Protein AF-0000000070381334 (afdb_homodimer)

Structure (mmCIF, N/CA/C/O backbone):
data_AF-0000000070381334-model_v1
#
loop_
_entity.id
_entity.type
_entity.pdbx_description
1 polymer 'Uncharacterized protein'
#
loop_
_atom_site.group_PDB
_atom_site.id
_atom_site.type_symbol
_atom_site.label_atom_id
_atom_site.label_alt_id
_atom_site.label_comp_id
_atom_site.label_asym_id
_atom_site.label_entity_id
_atom_site.label_seq_id
_atom_site.pdbx_PDB_ins_code
_atom_site.Cartn_x
_atom_site.Cartn_y
_atom_site.Cartn_z
_atom_site.occupancy
_atom_site.B_iso_or_equiv
_atom_site.auth_seq_id
_atom_site.auth_comp_id
_atom_site.auth_asym_id
_atom_site.auth_atom_id
_atom_site.pdbx_PDB_model_num
ATOM 1 N N . MET A 1 1 ? 72.125 -52.719 34.312 1 28.42 1 MET A N 1
ATOM 2 C CA . MET A 1 1 ? 71.938 -51.625 33.375 1 28.42 1 MET A CA 1
ATOM 3 C C . MET A 1 1 ? 70.562 -50.969 33.562 1 28.42 1 MET A C 1
ATOM 5 O O . MET A 1 1 ? 69.562 -51.656 33.594 1 28.42 1 MET A O 1
ATOM 9 N N . ARG A 1 2 ? 70.562 -49.812 34.375 1 35.47 2 ARG A N 1
ATOM 10 C CA . ARG A 1 2 ? 69.5 -48.938 34.906 1 35.47 2 ARG A CA 1
ATOM 11 C C . ARG A 1 2 ? 68.688 -48.312 33.75 1 35.47 2 ARG A C 1
ATOM 13 O O . ARG A 1 2 ? 69.25 -47.562 32.938 1 35.47 2 ARG A O 1
ATOM 20 N N . LYS A 1 3 ? 67.75 -49.094 33.188 1 34.09 3 LYS A N 1
ATOM 21 C CA . LYS A 1 3 ? 66.875 -48.688 32.094 1 34.09 3 LYS A CA 1
ATOM 22 C C . LYS A 1 3 ? 66.125 -47.406 32.406 1 34.09 3 LYS A C 1
ATOM 24 O O . LYS A 1 3 ? 65.375 -47.344 33.406 1 34.09 3 LYS A O 1
ATOM 29 N N . ILE A 1 4 ? 66.688 -46.219 32.188 1 34.41 4 ILE A N 1
ATOM 30 C CA . ILE A 1 4 ? 66.125 -44.875 32.406 1 34.41 4 ILE A CA 1
ATOM 31 C C . ILE A 1 4 ? 64.875 -44.688 31.531 1 34.41 4 ILE A C 1
ATOM 33 O O . ILE A 1 4 ? 64.938 -44.844 30.312 1 34.41 4 ILE A O 1
ATOM 37 N N . ALA A 1 5 ? 63.656 -44.875 32.031 1 39.91 5 ALA A N 1
ATOM 38 C CA . ALA A 1 5 ? 62.344 -44.75 31.453 1 39.91 5 ALA A CA 1
ATOM 39 C C . ALA A 1 5 ? 62.062 -43.312 31.031 1 39.91 5 ALA A C 1
ATOM 41 O O . ALA A 1 5 ? 62.188 -42.375 31.828 1 39.91 5 ALA A O 1
ATOM 42 N N . ILE A 1 6 ? 62.406 -42.938 29.797 1 32.69 6 ILE A N 1
ATOM 43 C CA . ILE A 1 6 ? 62.219 -41.625 29.25 1 32.69 6 ILE A CA 1
ATOM 44 C C . ILE A 1 6 ? 60.75 -41.25 29.234 1 32.69 6 ILE A C 1
ATOM 46 O O . ILE A 1 6 ? 59.938 -42 28.641 1 32.69 6 ILE A O 1
ATOM 50 N N . ILE A 1 7 ? 60.156 -40.625 30.234 1 35.5 7 ILE A N 1
ATOM 51 C CA . ILE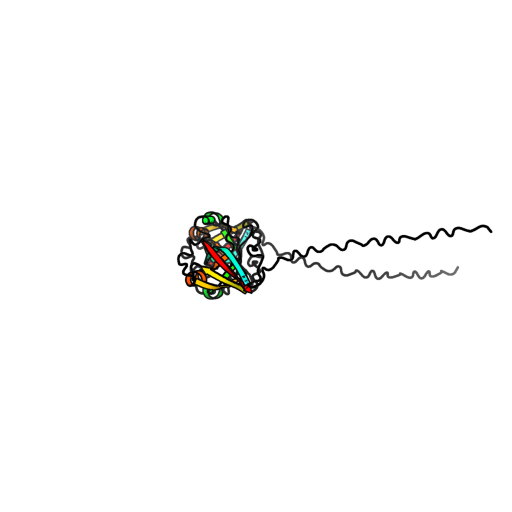 A 1 7 ? 58.812 -40.094 30.391 1 35.5 7 ILE A CA 1
ATOM 52 C C . ILE A 1 7 ? 58.531 -39 29.359 1 35.5 7 ILE A C 1
ATOM 54 O O . ILE A 1 7 ? 59.219 -38 29.344 1 35.5 7 ILE A O 1
ATOM 58 N N . LEU A 1 8 ? 58.25 -39.375 28.094 1 32.19 8 LEU A N 1
ATOM 59 C CA . LEU A 1 8 ? 57.906 -38.406 27.047 1 32.19 8 LEU A CA 1
ATOM 60 C C . LEU A 1 8 ? 56.688 -37.594 27.438 1 32.19 8 LEU A C 1
ATOM 62 O O . LEU A 1 8 ? 55.625 -38.156 27.719 1 32.19 8 LEU A O 1
ATOM 66 N N . ILE A 1 9 ? 56.781 -36.438 28.109 1 31.77 9 ILE A N 1
ATOM 67 C CA . ILE A 1 9 ? 55.75 -35.5 28.5 1 31.77 9 ILE A CA 1
ATOM 68 C C . ILE A 1 9 ? 55.094 -34.906 27.25 1 31.77 9 ILE A C 1
ATOM 70 O O . ILE A 1 9 ? 55.75 -34.25 26.453 1 31.77 9 ILE A O 1
ATOM 74 N N . ALA A 1 10 ? 54.156 -35.594 26.625 1 30.95 10 ALA A N 1
ATOM 75 C CA . ALA A 1 10 ? 53.406 -35.031 25.5 1 30.95 10 ALA A CA 1
ATOM 76 C C . ALA A 1 10 ? 52.719 -33.719 25.891 1 30.95 10 ALA A C 1
ATOM 78 O O . ALA A 1 10 ? 51.969 -33.688 26.859 1 30.95 10 ALA A O 1
ATOM 79 N N . CYS A 1 11 ? 53.312 -32.531 25.672 1 29.22 11 CYS A N 1
ATOM 80 C CA . CYS A 1 11 ? 52.75 -31.203 25.859 1 29.22 11 CYS A CA 1
ATOM 81 C C . CYS A 1 11 ? 51.531 -31 25 1 29.22 11 CYS A C 1
ATOM 83 O O . CYS A 1 11 ? 51.594 -31.078 23.766 1 29.22 11 CYS A O 1
ATOM 85 N N . ILE A 1 12 ? 50.375 -31.391 25.516 1 30.92 12 ILE A N 1
ATOM 86 C CA . ILE A 1 12 ? 49.094 -31.188 24.844 1 30.92 12 ILE A CA 1
ATOM 87 C C . ILE A 1 12 ? 48.844 -29.703 24.641 1 30.92 12 ILE A C 1
ATOM 89 O O . ILE A 1 12 ? 48.812 -28.922 25.594 1 30.92 12 ILE A O 1
ATOM 93 N N . VAL A 1 13 ? 49.438 -29.078 23.578 1 30.5 13 VAL A N 1
ATOM 94 C CA . VAL A 1 13 ? 49.094 -27.703 23.234 1 30.5 13 VAL A CA 1
ATOM 95 C C . VAL A 1 13 ? 47.594 -27.547 23.047 1 30.5 13 VAL A C 1
ATOM 97 O O . VAL A 1 13 ? 47 -28.266 22.234 1 30.5 13 VAL A O 1
ATOM 100 N N . ILE A 1 14 ? 46.812 -27.172 24.078 1 30.11 14 ILE A N 1
ATOM 101 C CA . ILE A 1 14 ? 45.406 -26.844 24 1 30.11 14 ILE A CA 1
ATOM 102 C C . ILE A 1 14 ? 45.188 -25.641 23.078 1 30.11 14 ILE A C 1
ATOM 104 O O . ILE A 1 14 ? 45.688 -24.547 23.344 1 30.11 14 ILE A O 1
ATOM 108 N N . CYS A 1 15 ? 45.344 -25.766 21.766 1 27.66 15 CYS A N 1
ATOM 109 C CA . CYS A 1 15 ? 44.938 -24.656 20.906 1 27.66 15 CYS A CA 1
ATOM 110 C C . CYS A 1 15 ? 43.5 -24.234 21.203 1 27.66 15 CYS A C 1
ATOM 112 O O . CYS A 1 15 ? 42.562 -25.031 21.109 1 27.66 15 CYS A O 1
ATOM 114 N N . ALA A 1 16 ? 43.281 -23.312 22.188 1 29.08 16 ALA A N 1
ATOM 115 C CA . ALA A 1 16 ? 42 -22.641 22.359 1 29.08 16 ALA A CA 1
ATOM 116 C C . ALA A 1 16 ? 41.469 -22.125 21.031 1 29.08 16 ALA A C 1
ATOM 118 O O . ALA A 1 16 ? 42.094 -21.266 20.391 1 29.08 16 ALA A O 1
ATOM 119 N N . ALA A 1 17 ? 40.875 -23.016 20.156 1 32.16 17 ALA A N 1
ATOM 120 C CA . ALA A 1 17 ? 40.156 -22.484 19 1 32.16 17 ALA A CA 1
ATOM 121 C C . ALA A 1 17 ? 39.156 -21.406 19.438 1 32.16 17 ALA A C 1
ATOM 123 O O . ALA A 1 17 ? 38.406 -21.594 20.375 1 32.16 17 ALA A O 1
ATOM 124 N N . ASN A 1 18 ? 39.625 -20.156 19.391 1 30.14 18 ASN A N 1
ATOM 125 C CA . ASN A 1 18 ? 38.656 -19.062 19.547 1 30.14 18 ASN A CA 1
ATOM 126 C C . ASN A 1 18 ? 37.375 -19.297 18.734 1 30.14 18 ASN A C 1
ATOM 128 O O . ASN A 1 18 ? 37.469 -19.578 17.531 1 30.14 18 ASN A O 1
ATOM 132 N N . PRO A 1 19 ? 36.25 -19.719 19.406 1 28.97 19 PRO A N 1
ATOM 133 C CA . PRO A 1 19 ? 35.031 -19.859 18.609 1 28.97 19 PRO A CA 1
ATOM 134 C C . PRO A 1 19 ? 34.75 -18.625 17.734 1 28.97 19 PRO A C 1
ATOM 136 O O . PRO A 1 19 ? 34.812 -17.5 18.234 1 28.97 19 PRO A O 1
ATOM 139 N N . GLN A 1 20 ? 35.25 -18.656 16.5 1 29.42 20 GLN A N 1
ATOM 140 C CA . GLN A 1 20 ? 34.781 -17.578 15.633 1 29.42 20 GLN A CA 1
ATOM 141 C C . GLN A 1 20 ? 33.281 -17.422 15.734 1 29.42 20 GLN A C 1
ATOM 143 O O . GLN A 1 20 ? 32.531 -18.406 15.82 1 29.42 20 GLN A O 1
ATOM 148 N N . PRO A 1 21 ? 32.75 -16.266 16.109 1 29.56 21 PRO A N 1
ATOM 149 C CA . PRO A 1 21 ? 31.297 -16.094 16.125 1 29.56 21 PRO A CA 1
ATOM 150 C C . PRO A 1 21 ? 30.625 -16.562 14.844 1 29.56 21 PRO A C 1
ATOM 152 O O . PRO A 1 21 ? 31.125 -16.328 13.75 1 29.56 21 PRO A O 1
ATOM 155 N N . GLU A 1 22 ? 29.938 -17.672 14.852 1 29.22 22 GLU A N 1
ATOM 156 C CA . GLU A 1 22 ? 29.047 -18.109 13.781 1 29.22 22 GLU A CA 1
ATOM 157 C C . GLU A 1 22 ? 28.172 -16.953 13.297 1 29.22 22 GLU A C 1
ATOM 159 O O . GLU A 1 22 ? 27.359 -16.422 14.062 1 29.22 22 GLU A O 1
ATOM 164 N N . SER A 1 23 ? 28.656 -16.078 12.484 1 31.05 23 SER A N 1
ATOM 165 C CA . SER A 1 23 ? 27.703 -15.203 11.781 1 31.05 23 SER A CA 1
ATOM 166 C C . SER A 1 23 ? 26.547 -16 11.188 1 31.05 23 SER A C 1
ATOM 168 O O . SER A 1 23 ? 26.766 -16.891 10.359 1 31.05 23 SER A O 1
ATOM 170 N N . THR A 1 24 ? 25.609 -16.391 11.992 1 30.09 24 THR A N 1
ATOM 171 C CA . THR A 1 24 ? 24.359 -16.891 11.461 1 30.09 24 THR A CA 1
ATOM 172 C C . THR A 1 24 ? 23.875 -16.031 10.297 1 30.09 24 THR A C 1
ATOM 174 O O . THR A 1 24 ? 23.422 -14.906 10.5 1 30.09 24 THR A O 1
ATOM 177 N N . GLU A 1 25 ? 24.562 -15.992 9.219 1 30.89 25 GLU A N 1
ATOM 178 C CA . GLU A 1 25 ? 23.906 -15.484 8.016 1 30.89 25 GLU A CA 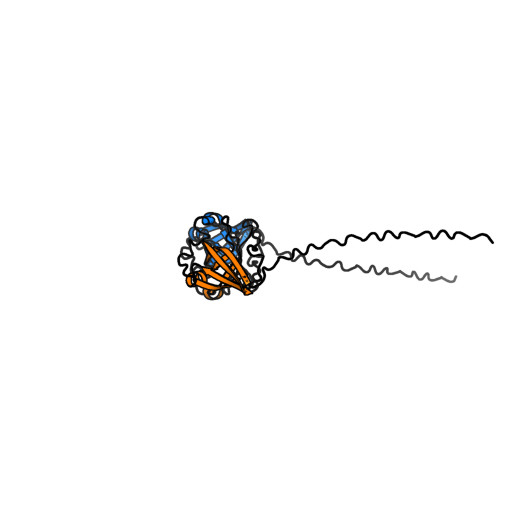1
ATOM 179 C C . GLU A 1 25 ? 22.516 -16.078 7.855 1 30.89 25 GLU A C 1
ATOM 181 O O . GLU A 1 25 ? 22.359 -17.297 7.781 1 30.89 25 GLU A O 1
ATOM 186 N N . ASN A 1 26 ? 21.578 -15.648 8.594 1 31.55 26 ASN A N 1
ATOM 187 C CA . ASN A 1 26 ? 20.188 -15.969 8.258 1 31.55 26 ASN A CA 1
ATOM 188 C C . ASN A 1 26 ? 20 -16.047 6.746 1 31.55 26 ASN A C 1
ATOM 190 O O . ASN A 1 26 ? 19.953 -15.023 6.062 1 31.55 26 ASN A O 1
ATOM 194 N N . HIS A 1 27 ? 20.547 -17.016 6.012 1 31.36 27 HIS A N 1
ATOM 195 C CA . HIS A 1 27 ? 20.234 -17.344 4.629 1 31.36 27 HIS A CA 1
ATOM 196 C C . HIS A 1 27 ? 18.719 -17.328 4.398 1 31.36 27 HIS A C 1
ATOM 198 O O . HIS A 1 27 ? 18 -18.188 4.902 1 31.36 27 HIS A O 1
ATOM 204 N N . GLN A 1 28 ? 18.094 -16.234 4.453 1 37.56 28 GLN A N 1
ATOM 205 C CA . GLN A 1 28 ? 16.75 -16.203 3.881 1 37.56 28 GLN A CA 1
ATOM 206 C C . GLN A 1 28 ? 16.688 -17 2.582 1 37.56 28 GLN A C 1
ATOM 208 O O . GLN A 1 28 ? 17.391 -16.688 1.619 1 37.56 28 GLN A O 1
ATOM 213 N N . GLN A 1 29 ? 16.422 -18.25 2.592 1 40.94 29 GLN A N 1
ATOM 214 C CA . GLN A 1 29 ? 16.219 -19.125 1.446 1 40.94 29 GLN A CA 1
ATOM 215 C C . GLN A 1 29 ? 15.406 -18.438 0.357 1 40.94 29 GLN A C 1
ATOM 217 O O . GLN A 1 29 ? 14.219 -18.156 0.541 1 40.94 29 GLN A O 1
ATOM 222 N N . VAL A 1 30 ? 15.938 -17.469 -0.33 1 47.22 30 VAL A N 1
ATOM 223 C CA . VAL A 1 30 ? 15.273 -17.078 -1.569 1 47.22 30 VAL A CA 1
ATOM 224 C C . VAL A 1 30 ? 14.711 -18.312 -2.271 1 47.22 30 VAL A C 1
ATOM 226 O O . VAL A 1 30 ? 15.445 -19.25 -2.576 1 47.22 30 VAL A O 1
ATOM 229 N N . LEU A 1 31 ? 13.406 -18.609 -2.104 1 54.81 31 LEU A N 1
ATOM 230 C CA . LEU A 1 31 ? 12.773 -19.719 -2.816 1 54.81 31 LEU A CA 1
ATOM 231 C C . LEU A 1 31 ? 13.234 -19.766 -4.27 1 54.81 31 LEU A C 1
ATOM 233 O O . LEU A 1 31 ? 13.477 -18.719 -4.879 1 54.81 31 LEU A O 1
ATOM 237 N N . ALA A 1 32 ? 13.719 -20.797 -4.66 1 59.88 32 ALA A N 1
ATOM 238 C CA . ALA A 1 32 ? 14.359 -21.109 -5.934 1 59.88 32 ALA A CA 1
ATOM 239 C C . ALA A 1 32 ? 13.414 -20.844 -7.105 1 59.88 32 ALA A C 1
ATOM 241 O O . ALA A 1 32 ? 12.211 -21.078 -7.008 1 59.88 32 ALA A O 1
ATOM 242 N N . ALA A 1 33 ? 13.82 -20.172 -8.148 1 72 33 ALA A N 1
ATOM 243 C CA . ALA A 1 33 ? 13.133 -20.062 -9.438 1 72 33 ALA A CA 1
ATOM 244 C C . ALA A 1 33 ? 12.492 -21.391 -9.836 1 72 33 ALA A C 1
ATOM 246 O O . ALA A 1 33 ? 13.094 -22.453 -9.656 1 72 33 ALA A O 1
ATOM 247 N N . GLY A 1 34 ? 11.148 -21.375 -10.117 1 80.56 34 GLY A N 1
ATOM 248 C CA . GLY A 1 34 ? 10.422 -22.547 -10.594 1 80.56 34 GLY A CA 1
ATOM 249 C C . GLY A 1 34 ? 9.461 -23.109 -9.57 1 80.56 34 GLY A C 1
ATOM 250 O O . GLY A 1 34 ? 8.492 -23.781 -9.922 1 80.56 34 GLY A O 1
ATOM 251 N N . ASN A 1 35 ? 9.633 -22.844 -8.336 1 89.25 35 ASN A N 1
ATOM 252 C CA . ASN A 1 35 ? 8.727 -23.328 -7.305 1 89.25 35 ASN A CA 1
ATOM 253 C C . ASN A 1 35 ? 7.359 -22.656 -7.406 1 89.25 35 ASN A C 1
ATOM 255 O O . ASN A 1 35 ? 7.27 -21.469 -7.719 1 89.25 35 ASN A O 1
ATOM 259 N N . THR A 1 36 ? 6.301 -23.5 -7.32 1 93.81 36 THR A N 1
ATOM 260 C CA . THR A 1 36 ? 4.93 -23.016 -7.348 1 93.81 36 THR A CA 1
ATOM 261 C C . THR A 1 36 ? 4.273 -23.156 -5.977 1 93.81 36 THR A C 1
ATOM 263 O O . THR A 1 36 ? 4.488 -24.156 -5.289 1 93.81 36 THR A O 1
ATOM 266 N N . GLN A 1 37 ? 3.568 -22.188 -5.551 1 96.56 37 GLN A N 1
ATOM 267 C CA . GLN A 1 37 ? 2.793 -22.234 -4.312 1 96.56 37 GLN A CA 1
ATOM 268 C C . GLN A 1 37 ? 1.434 -21.562 -4.496 1 96.56 37 GLN A C 1
ATOM 270 O O . GLN A 1 37 ? 1.265 -20.719 -5.379 1 96.56 37 GLN A O 1
ATOM 275 N N . THR A 1 38 ? 0.42 -22.078 -3.699 1 97.88 38 THR A N 1
ATOM 276 C CA . THR A 1 38 ? -0.853 -21.375 -3.572 1 97.88 38 THR A CA 1
ATOM 277 C C . THR A 1 38 ? -0.851 -20.469 -2.346 1 97.88 38 THR A C 1
ATOM 279 O O . THR A 1 38 ? -0.498 -20.906 -1.247 1 97.88 38 THR A O 1
ATOM 282 N N . VAL A 1 39 ? -1.176 -19.203 -2.551 1 97.38 39 VAL A N 1
ATOM 283 C CA . VAL A 1 39 ? -1.18 -18.234 -1.453 1 97.38 39 VAL A CA 1
ATOM 284 C C . VAL A 1 39 ? -2.455 -17.406 -1.504 1 97.38 39 VAL A C 1
ATOM 286 O O . VAL A 1 39 ? -3.117 -17.328 -2.541 1 97.38 39 VAL A O 1
ATOM 289 N N . LEU A 1 40 ? -2.812 -16.766 -0.334 1 95.38 40 LEU A N 1
ATOM 290 C CA . LEU A 1 40 ? -3.873 -15.758 -0.301 1 95.38 40 LEU A CA 1
ATOM 291 C C . LEU A 1 40 ? -3.373 -14.422 -0.841 1 95.38 40 LEU A C 1
ATOM 293 O O . LEU A 1 40 ? -2.266 -13.992 -0.513 1 95.38 40 LEU A O 1
ATOM 297 N N . ALA A 1 41 ? -4.172 -13.844 -1.735 1 94.38 41 ALA A N 1
ATOM 298 C CA . ALA A 1 41 ? -3.842 -12.547 -2.311 1 94.38 41 ALA A CA 1
ATOM 299 C C . ALA A 1 41 ? -5 -11.562 -2.145 1 94.38 41 ALA A C 1
ATOM 301 O O . ALA A 1 41 ? -6.164 -11.969 -2.104 1 94.38 41 ALA A O 1
ATOM 302 N N . SER A 1 42 ? -4.645 -10.312 -2.039 1 90.81 42 SER A N 1
ATOM 303 C CA . SER A 1 42 ? -5.57 -9.188 -2.109 1 90.81 42 SER A CA 1
ATOM 304 C C . SER A 1 42 ? -5.219 -8.258 -3.268 1 90.81 42 SER A C 1
ATOM 306 O O . SER A 1 42 ? -4.438 -8.617 -4.148 1 90.81 42 SER A O 1
ATOM 308 N N . CYS A 1 43 ? -5.98 -7.188 -3.307 1 86.62 43 CYS A N 1
ATOM 309 C CA . CYS A 1 43 ? -5.77 -6.207 -4.363 1 86.62 43 CYS A CA 1
ATOM 310 C C . CYS A 1 43 ? -5.547 -4.816 -3.781 1 86.62 43 CYS A C 1
ATOM 312 O O . CYS A 1 43 ? -6.055 -4.5 -2.703 1 86.62 43 CYS A O 1
ATOM 314 N N . PHE A 1 44 ? -4.711 -4.051 -4.445 1 79.69 44 PHE A N 1
ATOM 315 C CA . PHE A 1 44 ? -4.527 -2.67 -4.02 1 79.69 44 PHE A CA 1
ATOM 316 C C . PHE A 1 44 ? -4.629 -1.72 -5.207 1 79.69 44 PHE A C 1
ATOM 318 O O . PHE A 1 44 ? -4.457 -2.133 -6.355 1 79.69 44 PHE A O 1
ATOM 325 N N . THR A 1 45 ? -5.133 -0.563 -4.852 1 72.88 45 THR A N 1
ATOM 326 C CA . THR A 1 45 ? -5.098 0.542 -5.801 1 72.88 45 THR A CA 1
ATOM 327 C C . THR A 1 45 ? -4.352 1.737 -5.215 1 72.88 45 THR A C 1
ATOM 329 O O . THR A 1 45 ? -4.5 2.047 -4.031 1 72.88 45 THR A O 1
ATOM 332 N N . ASP A 1 46 ? -3.188 2.029 -5.715 1 60.31 46 ASP A N 1
ATOM 333 C CA . ASP A 1 46 ? -2.527 3.273 -5.332 1 60.31 46 ASP A CA 1
ATOM 334 C C . ASP A 1 46 ? -2.791 4.375 -6.359 1 60.31 46 ASP A C 1
ATOM 336 O O . ASP A 1 46 ? -2.102 4.457 -7.379 1 60.31 46 ASP A O 1
ATOM 340 N N . GLN A 1 47 ? -4.02 4.578 -6.609 1 51.84 47 GLN A N 1
ATOM 341 C CA . GLN A 1 47 ? -4.219 5.555 -7.676 1 51.84 47 GLN A CA 1
ATOM 342 C C . GLN A 1 47 ? -3.557 6.887 -7.332 1 51.84 47 GLN A C 1
ATOM 344 O O . GLN A 1 47 ? -4.152 7.727 -6.656 1 51.84 47 GLN A O 1
ATOM 349 N N . ILE A 1 48 ? -2.244 6.812 -7.098 1 49.88 48 ILE A N 1
ATOM 350 C CA . ILE A 1 48 ? -1.509 8.07 -7.117 1 49.88 48 ILE A CA 1
ATOM 351 C C . ILE A 1 48 ? -1.87 8.859 -8.375 1 49.88 48 ILE A C 1
ATOM 353 O O . ILE A 1 48 ? -1.313 8.625 -9.445 1 49.88 48 ILE A O 1
ATOM 357 N N . GLY A 1 49 ? -3.166 9.211 -8.367 1 43.12 49 GLY A N 1
ATOM 358 C CA . GLY A 1 49 ? -3.658 10.008 -9.484 1 43.12 49 GLY A CA 1
ATOM 359 C C . GLY A 1 49 ? -3.311 9.422 -10.836 1 43.12 49 GLY A C 1
ATOM 360 O O . GLY A 1 49 ? -2.404 8.594 -10.945 1 43.12 49 GLY A O 1
ATOM 361 N N . MET A 1 50 ? -4.195 9.664 -11.82 1 44.41 50 MET A N 1
ATOM 362 C CA . MET A 1 50 ? -4.016 9.305 -13.227 1 44.41 50 MET A CA 1
ATOM 363 C C . MET A 1 50 ? -2.553 9.43 -13.633 1 44.41 50 MET A C 1
ATOM 365 O O . MET A 1 50 ? -2.102 8.742 -14.555 1 44.41 50 MET A O 1
ATOM 369 N N . ARG A 1 51 ? -1.989 10.242 -13.039 1 42.97 51 ARG A N 1
ATOM 370 C CA . ARG A 1 51 ? -0.673 10.578 -13.578 1 42.97 51 ARG A CA 1
ATOM 371 C C . ARG A 1 51 ? 0.357 9.523 -13.188 1 42.97 51 ARG A C 1
ATOM 373 O O . ARG A 1 51 ? 1.257 9.211 -13.977 1 42.97 51 ARG A O 1
ATOM 380 N N . ASP A 1 52 ? 0.335 9.211 -11.914 1 48.69 52 ASP A N 1
ATOM 381 C CA . ASP A 1 52 ? 1.351 8.234 -11.516 1 48.69 52 ASP A CA 1
ATOM 382 C C . ASP A 1 52 ? 0.888 6.812 -11.812 1 48.69 52 ASP A C 1
ATOM 384 O O . ASP A 1 52 ? 1.531 5.848 -11.391 1 48.69 52 ASP A O 1
ATOM 388 N N . ASN A 1 53 ? -0.278 6.734 -12.273 1 45.91 53 ASN A N 1
ATOM 389 C CA . ASN A 1 53 ? -0.894 5.453 -12.594 1 45.91 53 ASN A CA 1
ATOM 390 C C . ASN A 1 53 ? 0.028 4.586 -13.445 1 45.91 53 ASN A C 1
ATOM 392 O O . ASN A 1 53 ? -0.032 3.355 -13.375 1 45.91 53 ASN A O 1
ATOM 396 N N . ASN A 1 54 ? 0.716 5.336 -14.219 1 43.62 54 ASN A N 1
ATOM 397 C CA . ASN A 1 54 ? 1.507 4.473 -15.094 1 43.62 54 ASN A CA 1
ATOM 398 C C . ASN A 1 54 ? 2.551 3.686 -14.312 1 43.62 54 ASN A C 1
ATOM 400 O O . ASN A 1 54 ? 3.062 2.672 -14.797 1 43.62 54 ASN A O 1
ATOM 404 N N . LEU A 1 55 ? 3.023 4.383 -13.367 1 45.56 55 LEU A N 1
ATOM 405 C CA . LEU A 1 55 ? 4.203 3.773 -12.766 1 45.56 55 LEU A CA 1
ATOM 406 C C . LEU A 1 55 ? 3.893 2.365 -12.266 1 45.56 55 LEU A C 1
ATOM 408 O O . LEU A 1 55 ? 4.707 1.452 -12.43 1 45.56 55 LEU A O 1
ATOM 412 N N . TYR A 1 56 ? 2.682 2.322 -11.539 1 49.38 56 TYR A N 1
ATOM 413 C CA . TYR A 1 56 ? 2.373 0.983 -11.055 1 49.38 56 TYR A CA 1
ATOM 414 C C . TYR A 1 56 ? 1.28 0.336 -11.898 1 49.38 56 TYR A C 1
ATOM 416 O O . TYR A 1 56 ? 0.732 -0.703 -11.523 1 49.38 56 TYR A O 1
ATOM 424 N N . ALA A 1 57 ? 0.925 1.121 -12.828 1 52.59 57 ALA A N 1
ATOM 425 C CA . ALA A 1 57 ? -0.08 0.714 -13.805 1 52.59 57 ALA A CA 1
ATOM 426 C C . ALA A 1 57 ? 0.359 -0.542 -14.555 1 52.59 57 ALA A C 1
ATOM 428 O O . ALA A 1 57 ? -0.394 -1.086 -15.367 1 52.59 57 ALA A O 1
ATOM 429 N N . GLY A 1 58 ? 1.199 -1.121 -13.961 1 68.25 58 GLY A N 1
ATOM 430 C CA . GLY A 1 58 ? 1.509 -2.33 -14.703 1 68.25 58 GLY A CA 1
ATOM 431 C C . GLY A 1 58 ? 1.214 -3.602 -13.93 1 68.25 58 GLY A C 1
ATOM 432 O O . GLY A 1 58 ? 0.294 -3.635 -13.109 1 68.25 58 GLY A O 1
ATOM 433 N N . ASN A 1 59 ? 1.748 -4.504 -14.406 1 85.56 59 ASN A N 1
ATOM 434 C CA . ASN A 1 59 ? 1.656 -5.824 -13.789 1 85.56 59 ASN A CA 1
ATOM 435 C C . ASN A 1 59 ? 2.562 -5.934 -12.562 1 85.56 59 ASN A C 1
ATOM 437 O O . ASN A 1 59 ? 3.635 -6.535 -12.633 1 85.56 59 ASN A O 1
ATOM 441 N N . ASN A 1 60 ? 2.049 -5.172 -11.445 1 89.5 60 ASN A N 1
ATOM 442 C CA . ASN A 1 60 ? 2.832 -5.168 -10.219 1 89.5 60 ASN A CA 1
ATOM 443 C C . ASN A 1 60 ? 2.082 -5.844 -9.07 1 89.5 60 ASN A C 1
ATOM 445 O O . ASN A 1 60 ? 0.855 -5.953 -9.109 1 89.5 60 ASN A O 1
ATOM 449 N N . TYR A 1 61 ? 2.844 -6.23 -8.164 1 91.25 61 TYR A N 1
ATOM 450 C CA . TYR A 1 61 ? 2.307 -6.684 -6.887 1 91.25 61 TYR A CA 1
ATOM 451 C C . TYR A 1 61 ? 3.121 -6.121 -5.727 1 91.25 61 TYR A C 1
ATOM 453 O O . TYR A 1 61 ? 4.227 -5.617 -5.926 1 91.25 61 TYR A O 1
ATOM 461 N N . ALA A 1 62 ? 2.584 -6.133 -4.602 1 91.81 62 ALA A N 1
ATOM 462 C CA . ALA A 1 62 ? 3.254 -5.82 -3.34 1 91.81 62 ALA A CA 1
ATOM 463 C C . ALA A 1 62 ? 3.391 -7.066 -2.471 1 91.81 62 ALA A C 1
ATOM 465 O O . ALA A 1 62 ? 2.43 -7.82 -2.297 1 91.81 62 ALA A O 1
ATOM 466 N N . GLU A 1 63 ? 4.629 -7.332 -1.984 1 94.62 63 GLU A N 1
ATOM 467 C CA . GLU A 1 63 ? 4.805 -8.352 -0.954 1 94.62 63 GLU A CA 1
ATOM 468 C C . GLU A 1 63 ? 4.34 -7.844 0.409 1 94.62 63 GLU A C 1
ATOM 470 O O . GLU A 1 63 ? 4.699 -6.734 0.817 1 94.62 63 GLU A O 1
ATOM 475 N N . LEU A 1 64 ? 3.604 -8.672 1.011 1 93.75 64 LEU A N 1
ATOM 476 C CA . LEU A 1 64 ? 3.057 -8.234 2.291 1 93.75 64 LEU A CA 1
ATOM 477 C C . LEU A 1 64 ? 3.85 -8.82 3.451 1 93.75 64 LEU A C 1
ATOM 479 O O . LEU A 1 64 ? 5.012 -9.195 3.285 1 93.75 64 LEU A O 1
ATOM 483 N N . SER A 1 65 ? 3.273 -8.727 4.648 1 92.81 65 SER A N 1
ATOM 484 C CA . SER A 1 65 ? 4.031 -9.125 5.832 1 92.81 65 SER A CA 1
ATOM 485 C C . SER A 1 65 ? 3.588 -10.492 6.336 1 92.81 65 SER A C 1
ATOM 487 O O . SER A 1 65 ? 2.418 -10.859 6.215 1 92.81 65 SER A O 1
ATOM 489 N N . ILE A 1 66 ? 4.605 -11.258 6.855 1 93.81 66 ILE A N 1
ATOM 490 C CA . ILE A 1 66 ? 4.258 -12.438 7.645 1 93.81 66 ILE A CA 1
ATOM 491 C C . ILE A 1 66 ? 3.465 -12.016 8.883 1 93.81 66 ILE A C 1
ATOM 493 O O . ILE A 1 66 ? 2.381 -12.547 9.141 1 93.81 66 ILE A O 1
ATOM 497 N N . ASN A 1 67 ? 4.039 -11.141 9.609 1 89.19 67 ASN A N 1
ATOM 498 C CA . ASN A 1 67 ? 3.406 -10.516 10.766 1 89.19 67 ASN A CA 1
ATOM 499 C C . ASN A 1 67 ? 2.996 -9.078 10.477 1 89.19 67 ASN A C 1
ATOM 501 O O . ASN A 1 67 ? 3.836 -8.172 10.492 1 89.19 67 ASN A O 1
ATOM 505 N N . TYR A 1 68 ? 1.708 -8.852 10.242 1 85.06 68 TYR A N 1
ATOM 506 C CA . TYR A 1 68 ? 1.214 -7.555 9.797 1 85.06 68 TYR A CA 1
ATOM 507 C C . TYR A 1 68 ? 1.369 -6.508 10.898 1 85.06 68 TYR A C 1
ATOM 509 O O . TYR A 1 68 ? 1.411 -5.309 10.617 1 85.06 68 TYR A O 1
ATOM 517 N N . LEU A 1 69 ? 1.514 -6.883 12.125 1 83.81 69 LEU A N 1
ATOM 518 C CA . LEU A 1 69 ? 1.723 -5.941 13.219 1 83.81 69 LEU A CA 1
ATOM 519 C C . LEU A 1 69 ? 3.168 -5.453 13.242 1 83.81 69 LEU A C 1
ATOM 521 O O . LEU A 1 69 ? 3.424 -4.281 13.531 1 83.81 69 LEU A O 1
ATOM 525 N N . ASN A 1 70 ? 4.09 -6.324 12.859 1 87.88 70 ASN A N 1
ATOM 526 C CA . ASN A 1 70 ? 5.508 -5.973 12.852 1 87.88 70 ASN A CA 1
ATOM 527 C C . ASN A 1 70 ? 5.918 -5.328 11.531 1 87.88 70 ASN A C 1
ATOM 529 O O . ASN A 1 70 ? 6.973 -4.699 11.438 1 87.88 70 ASN A O 1
ATOM 533 N N . LYS A 1 71 ? 5.121 -5.566 10.523 1 88.88 71 LYS A N 1
ATOM 534 C CA . LYS A 1 71 ? 5.367 -5 9.203 1 88.88 71 LYS A CA 1
ATOM 535 C C . LYS A 1 71 ? 6.758 -5.379 8.695 1 88.88 71 LYS A C 1
ATOM 537 O O . LYS A 1 71 ? 7.551 -4.508 8.328 1 88.88 71 LYS A O 1
ATOM 542 N N . ASP A 1 72 ? 7.07 -6.613 8.633 1 92.75 72 ASP A N 1
ATOM 543 C CA . ASP A 1 72 ? 8.391 -7.102 8.242 1 92.75 72 ASP A CA 1
ATOM 544 C C . ASP A 1 72 ? 8.516 -7.172 6.723 1 92.75 72 ASP A C 1
ATOM 546 O O . ASP A 1 72 ? 9.617 -7.324 6.191 1 92.75 72 ASP A O 1
ATOM 550 N N . PHE A 1 73 ? 7.355 -7.152 6 1 93.94 73 PHE A N 1
ATOM 551 C CA . PHE A 1 73 ? 7.305 -7.098 4.547 1 93.94 73 PHE A CA 1
ATOM 552 C C . PHE A 1 73 ? 8.031 -8.289 3.934 1 93.94 73 PHE A C 1
ATOM 554 O O . PHE A 1 73 ? 8.711 -8.148 2.914 1 93.94 73 PHE A O 1
ATOM 561 N N . LYS A 1 74 ? 7.863 -9.531 4.547 1 97.25 74 LYS A N 1
ATOM 562 C CA . LYS A 1 74 ? 8.641 -10.695 4.129 1 97.25 74 LYS A CA 1
ATOM 563 C C . LYS A 1 74 ? 7.758 -11.93 3.98 1 97.25 74 LYS A C 1
ATOM 565 O O . LYS A 1 74 ? 8.18 -13.047 4.285 1 97.25 74 LYS A O 1
ATOM 570 N N . ALA A 1 75 ? 6.562 -11.695 3.525 1 96.81 75 ALA A N 1
ATOM 571 C CA . ALA A 1 75 ? 5.613 -12.805 3.475 1 96.81 75 ALA A CA 1
ATOM 572 C C . ALA A 1 75 ? 6.094 -13.898 2.52 1 96.81 75 ALA A C 1
ATOM 574 O O . ALA A 1 75 ? 5.746 -15.07 2.68 1 96.81 75 ALA A O 1
ATOM 575 N N . LEU A 1 76 ? 6.91 -13.516 1.54 1 97.56 76 LEU A N 1
ATOM 576 C CA . LEU A 1 76 ? 7.449 -14.477 0.58 1 97.56 76 LEU A CA 1
ATOM 577 C C . LEU A 1 76 ? 8.961 -14.609 0.739 1 97.56 76 LEU A C 1
ATOM 579 O O . LEU A 1 76 ? 9.656 -14.992 -0.204 1 97.56 76 LEU A O 1
ATOM 583 N N . GLY A 1 77 ? 9.5 -14.117 1.892 1 96.12 77 GLY A N 1
ATOM 584 C CA . GLY A 1 77 ? 10.922 -14.266 2.189 1 96.12 77 GLY A CA 1
ATOM 585 C C . GLY A 1 77 ? 11.719 -13 1.95 1 96.12 77 GLY A C 1
ATOM 586 O O . GLY A 1 77 ? 12.945 -13.016 2.018 1 96.12 77 GLY A O 1
ATOM 587 N N . GLY A 1 78 ? 11.016 -11.867 1.698 1 96.94 78 GLY A N 1
ATOM 588 C CA . GLY A 1 78 ? 11.711 -10.625 1.426 1 96.94 78 GLY A CA 1
ATOM 589 C C . GLY A 1 78 ? 12.344 -10.586 0.045 1 96.94 78 GLY A C 1
ATOM 590 O O . GLY A 1 78 ? 13.531 -10.305 -0.093 1 96.94 78 GLY A O 1
ATOM 591 N N . LEU A 1 79 ? 11.531 -10.766 -0.959 1 96.06 79 LEU A N 1
ATOM 592 C CA . LEU A 1 79 ? 12.016 -10.758 -2.334 1 96.06 79 LEU A CA 1
ATOM 593 C C . LEU A 1 79 ? 12.57 -9.391 -2.707 1 96.06 79 LEU A C 1
ATOM 595 O O . LEU A 1 79 ? 12.055 -8.367 -2.262 1 96.06 79 LEU A O 1
ATOM 599 N N . PRO A 1 80 ? 13.641 -9.391 -3.602 1 95.25 80 PRO A N 1
ATOM 600 C CA . PRO A 1 80 ? 14.086 -8.078 -4.078 1 95.25 80 PRO A CA 1
ATOM 601 C C . PRO A 1 80 ? 13.047 -7.379 -4.941 1 95.25 80 PRO A C 1
ATOM 603 O O . PRO A 1 80 ? 12.242 -8.039 -5.602 1 95.25 80 PRO A O 1
ATOM 606 N N . PHE A 1 81 ? 13 -6.066 -4.867 1 91.62 81 PHE A N 1
ATOM 607 C CA . PHE A 1 81 ? 12.164 -5.324 -5.809 1 91.62 81 PHE A CA 1
ATOM 608 C C . PHE A 1 81 ? 12.508 -5.695 -7.246 1 91.62 81 PHE A C 1
ATOM 610 O O . PHE A 1 81 ? 13.68 -5.863 -7.586 1 91.62 81 PHE A O 1
ATOM 617 N N . GLY A 1 82 ? 11.461 -5.777 -8.086 1 91.5 82 GLY A N 1
ATOM 618 C CA . GLY A 1 82 ? 11.656 -6.18 -9.469 1 91.5 82 GLY A CA 1
ATOM 619 C C . GLY A 1 82 ? 11.516 -7.676 -9.68 1 91.5 82 GLY A C 1
ATOM 620 O O . GLY A 1 82 ? 11.453 -8.148 -10.82 1 91.5 82 GLY A O 1
ATOM 621 N N . TYR A 1 83 ? 11.43 -8.438 -8.523 1 94.06 83 TYR A N 1
ATOM 622 C CA . TYR A 1 83 ? 11.289 -9.883 -8.633 1 94.06 83 TYR A CA 1
ATOM 623 C C . TYR A 1 83 ? 9.984 -10.242 -9.336 1 94.06 83 TYR A C 1
ATOM 625 O O . TYR A 1 83 ? 8.922 -9.711 -9.008 1 94.06 83 TYR A O 1
ATOM 633 N N . LYS A 1 84 ? 10.117 -11.172 -10.266 1 96.44 84 LYS A N 1
ATOM 634 C CA . LYS A 1 84 ? 8.953 -11.547 -11.062 1 96.44 84 LYS A CA 1
ATOM 635 C C . LYS A 1 84 ? 8.289 -12.805 -10.508 1 96.44 84 LYS A C 1
ATOM 637 O O . LYS A 1 84 ? 8.969 -13.773 -10.164 1 96.44 84 LYS A O 1
ATOM 642 N N . LEU A 1 85 ? 6.984 -12.742 -10.453 1 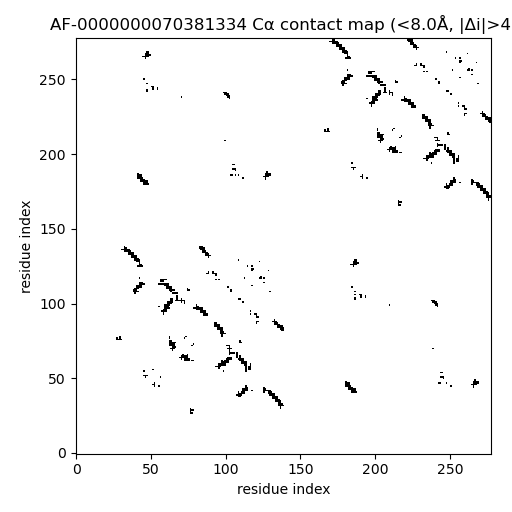97.38 85 LEU A N 1
ATOM 643 C CA . LEU A 1 85 ? 6.121 -13.891 -10.211 1 97.38 85 LEU A CA 1
ATOM 644 C C . LEU A 1 85 ? 5.188 -14.117 -11.398 1 97.38 85 LEU A C 1
ATOM 646 O O . LEU A 1 85 ? 4.664 -13.164 -11.977 1 97.38 85 LEU A O 1
ATOM 650 N N . GLN A 1 86 ? 5.047 -15.359 -11.758 1 98 86 GLN A N 1
ATOM 651 C CA . GLN A 1 86 ? 3.836 -15.695 -12.5 1 98 86 GLN A CA 1
ATOM 652 C C . GLN A 1 86 ? 2.658 -15.93 -11.555 1 98 86 GLN A C 1
ATOM 654 O O . GLN A 1 86 ? 2.723 -16.781 -10.672 1 98 86 GLN A O 1
ATOM 659 N N . ILE A 1 87 ? 1.643 -15.156 -11.68 1 98 87 ILE A N 1
ATOM 660 C CA . ILE A 1 87 ? 0.437 -15.25 -10.867 1 98 87 ILE A CA 1
ATOM 661 C C . ILE A 1 87 ? -0.706 -15.828 -11.695 1 98 87 ILE A C 1
ATOM 663 O O . ILE A 1 87 ? -0.973 -15.359 -12.805 1 98 87 ILE A O 1
ATOM 667 N N . THR A 1 88 ? -1.359 -16.828 -11.195 1 98.38 88 THR A N 1
ATOM 668 C CA . THR A 1 88 ? -2.48 -17.469 -11.867 1 98.38 88 THR A CA 1
ATOM 669 C C . THR A 1 88 ? -3.732 -17.422 -11 1 98.38 88 THR A C 1
ATOM 671 O O . THR A 1 88 ? -3.668 -17.688 -9.797 1 98.38 88 THR A O 1
ATOM 674 N N . TYR A 1 89 ? -4.762 -17.047 -11.578 1 98.31 89 TYR A N 1
ATOM 675 C CA . TYR A 1 89 ? -6.07 -17.016 -10.938 1 98.31 89 TYR A CA 1
ATOM 676 C C . TYR A 1 89 ? -7.152 -17.531 -11.875 1 98.31 89 TYR A C 1
ATOM 678 O O . TYR A 1 89 ? -7.395 -16.953 -12.938 1 98.31 89 TYR A O 1
ATOM 686 N N . LYS A 1 90 ? -7.734 -18.641 -11.484 1 97.56 90 LYS A N 1
ATOM 687 C CA . LYS A 1 90 ? -8.828 -19.266 -12.227 1 97.56 90 LYS A CA 1
ATOM 688 C C . LYS A 1 90 ? -8.477 -19.406 -13.703 1 97.56 90 LYS A C 1
ATOM 690 O O . LYS A 1 90 ? -9.25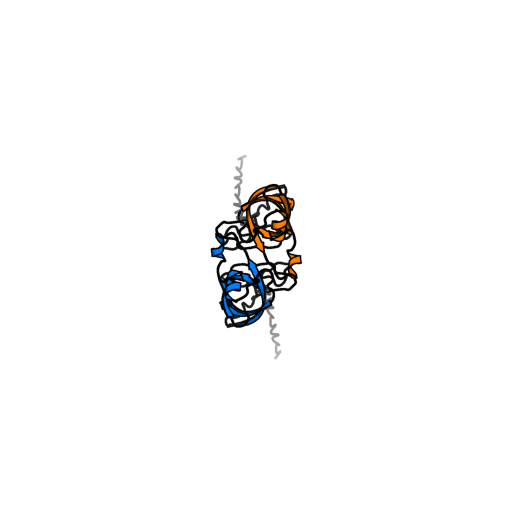8 -19.031 -14.57 1 97.56 90 LYS A O 1
ATOM 695 N N . GLY A 1 91 ? -7.32 -19.922 -13.938 1 97 91 GLY A N 1
ATOM 696 C CA . GLY A 1 91 ? -6.926 -20.328 -15.273 1 97 91 GLY A CA 1
ATOM 697 C C . GLY A 1 91 ? -6.23 -19.234 -16.047 1 97 91 GLY A C 1
ATOM 698 O O . GLY A 1 91 ? -5.652 -19.484 -17.109 1 97 91 GLY A O 1
ATOM 699 N N . ARG A 1 92 ? -6.254 -18.062 -15.609 1 97.88 92 ARG A N 1
ATOM 700 C CA . ARG A 1 92 ? -5.555 -16.953 -16.25 1 97.88 92 ARG A CA 1
ATOM 701 C C . ARG A 1 92 ? -4.25 -16.641 -15.531 1 97.88 92 ARG A C 1
ATOM 703 O O . ARG A 1 92 ? -4.195 -16.672 -14.297 1 97.88 92 ARG A O 1
ATOM 710 N N . SER A 1 93 ? -3.215 -16.312 -16.359 1 97.75 93 SER A N 1
ATOM 711 C CA . SER A 1 93 ? -1.905 -16.047 -15.766 1 97.75 93 SER A CA 1
ATOM 712 C C . SER A 1 93 ? -1.296 -14.758 -16.312 1 97.75 93 SER A C 1
ATOM 714 O O . SER A 1 93 ? -1.476 -14.43 -17.484 1 97.75 93 SER A O 1
ATOM 716 N N . ILE A 1 94 ? -0.583 -14.133 -15.422 1 96.94 94 ILE A N 1
ATOM 717 C CA . ILE A 1 94 ? 0.24 -12.992 -15.789 1 96.94 94 ILE A CA 1
ATOM 718 C C . ILE A 1 94 ? 1.607 -13.102 -15.117 1 96.94 94 ILE A C 1
ATOM 720 O O . ILE A 1 94 ? 1.781 -13.867 -14.172 1 96.94 94 ILE A O 1
ATOM 724 N N . ILE A 1 95 ? 2.559 -12.375 -15.719 1 96.25 95 ILE A N 1
ATOM 725 C CA . ILE A 1 95 ? 3.807 -12.109 -15.016 1 96.25 95 ILE A CA 1
ATOM 726 C C . ILE A 1 95 ? 3.762 -10.719 -14.391 1 96.25 95 ILE A C 1
ATOM 728 O O . ILE A 1 95 ? 3.496 -9.734 -15.086 1 96.25 95 ILE A O 1
ATOM 732 N N . ALA A 1 96 ? 3.914 -10.68 -13.07 1 94.19 96 ALA A N 1
ATOM 733 C CA . ALA A 1 96 ? 3.936 -9.406 -12.344 1 94.19 96 ALA A CA 1
ATOM 734 C C . ALA A 1 96 ? 5.266 -9.211 -11.617 1 94.19 96 ALA A C 1
ATOM 736 O O . ALA A 1 96 ? 5.934 -10.188 -11.266 1 94.19 96 ALA A O 1
ATOM 737 N N . THR A 1 97 ? 5.625 -7.969 -11.391 1 93.19 97 THR A N 1
ATOM 738 C CA . THR A 1 97 ? 6.879 -7.609 -10.742 1 93.19 97 THR A CA 1
ATOM 739 C C . THR A 1 97 ? 6.621 -6.992 -9.367 1 93.19 97 THR A C 1
ATOM 741 O O . THR A 1 97 ? 5.68 -6.215 -9.203 1 93.19 97 THR A O 1
ATOM 744 N N . LYS A 1 98 ? 7.492 -7.336 -8.383 1 92.56 98 LYS A N 1
ATOM 745 C CA . LYS A 1 98 ? 7.387 -6.672 -7.09 1 92.56 98 LYS A CA 1
ATOM 746 C C . LYS A 1 98 ? 7.688 -5.184 -7.207 1 92.56 98 LYS A C 1
ATOM 748 O O . LYS A 1 98 ? 8.828 -4.793 -7.477 1 92.56 98 LYS A O 1
ATOM 753 N N . GLY A 1 99 ? 6.703 -4.426 -7.004 1 89.25 99 GLY A N 1
ATOM 754 C CA . GLY A 1 99 ? 6.867 -2.984 -7.113 1 89.25 99 GLY A CA 1
ATOM 755 C C . GLY A 1 99 ? 6.652 -2.26 -5.797 1 89.25 99 GLY A C 1
ATOM 756 O O . GLY A 1 99 ? 6.949 -1.069 -5.684 1 89.25 99 GLY A O 1
ATOM 757 N N . ASP A 1 100 ? 6.223 -3.027 -4.777 1 90.62 100 ASP A N 1
ATOM 758 C CA . ASP A 1 100 ? 5.887 -2.398 -3.504 1 90.62 100 ASP A CA 1
ATOM 759 C C . ASP A 1 100 ? 5.852 -3.426 -2.377 1 90.62 100 ASP A C 1
ATOM 761 O O . ASP A 1 100 ? 6.098 -4.613 -2.602 1 90.62 100 ASP A O 1
ATOM 765 N N . VAL A 1 101 ? 5.609 -2.932 -1.151 1 90.19 101 VAL A N 1
ATOM 766 C CA . VAL A 1 101 ? 5.344 -3.762 0.02 1 90.19 101 VAL A CA 1
ATOM 767 C C . VAL A 1 101 ? 4.125 -3.225 0.769 1 90.19 101 VAL A C 1
ATOM 769 O O . VAL A 1 101 ? 3.646 -2.125 0.482 1 90.19 101 VAL A O 1
ATOM 772 N N . GLY A 1 102 ? 3.697 -3.994 1.74 1 88.69 102 GLY A N 1
ATOM 773 C CA . GLY A 1 102 ? 2.602 -3.559 2.592 1 88.69 102 GLY A CA 1
ATOM 774 C C . GLY A 1 102 ? 2.48 -4.367 3.869 1 88.69 102 GLY A C 1
ATOM 775 O O . GLY A 1 102 ? 3.043 -5.461 3.975 1 88.69 102 GLY A O 1
ATOM 776 N N . ALA A 1 103 ? 1.739 -3.838 4.758 1 87.56 103 ALA A N 1
ATOM 777 C CA . ALA A 1 103 ? 1.575 -4.488 6.055 1 87.56 103 ALA A CA 1
ATOM 778 C C . ALA A 1 103 ? 0.774 -5.777 5.926 1 87.56 103 ALA A C 1
ATOM 780 O O . ALA A 1 103 ? 1.104 -6.785 6.559 1 87.56 103 ALA A O 1
ATOM 781 N N . GLY A 1 104 ? -0.243 -5.742 5.105 1 87.69 104 GLY A N 1
ATOM 782 C CA . GLY A 1 104 ? -1.191 -6.844 5.074 1 87.69 104 GLY A CA 1
ATOM 783 C C . GLY A 1 104 ? -2.256 -6.75 6.148 1 87.69 104 GLY A C 1
ATOM 784 O O . GLY A 1 104 ? -2.76 -5.66 6.438 1 87.69 104 GLY A O 1
ATOM 785 N N . GLY A 1 105 ? -2.67 -7.902 6.602 1 83.75 105 GLY A N 1
ATOM 786 C CA . GLY A 1 105 ? -3.736 -7.926 7.59 1 83.75 105 GLY A CA 1
ATOM 787 C C . GLY A 1 105 ? -3.936 -9.289 8.227 1 83.75 105 GLY A C 1
ATOM 788 O O . GLY A 1 105 ? -3.174 -10.219 7.953 1 83.75 105 GLY A O 1
ATOM 789 N N . PRO A 1 106 ? -4.945 -9.312 9.047 1 83.75 106 PRO A N 1
ATOM 790 C CA . PRO A 1 106 ? -5.129 -10.5 9.883 1 83.75 106 PRO A CA 1
ATOM 791 C C . PRO A 1 106 ? -5.43 -11.758 9.062 1 83.75 106 PRO A C 1
ATOM 793 O O . PRO A 1 106 ? -5.215 -12.875 9.531 1 83.75 106 PRO A O 1
ATOM 796 N N . SER A 1 107 ? -5.926 -11.547 7.824 1 86.25 107 SER A N 1
ATOM 797 C CA . SER A 1 107 ? -6.172 -12.719 6.984 1 86.25 107 SER A CA 1
ATOM 798 C C . SER A 1 107 ? -4.875 -13.25 6.387 1 86.25 107 SER A C 1
ATOM 800 O O . SER A 1 107 ? -4.855 -14.328 5.789 1 86.25 107 SER A O 1
ATOM 802 N N . HIS A 1 108 ? -3.826 -12.531 6.469 1 88.06 108 HIS A N 1
ATOM 803 C CA . HIS A 1 108 ? -2.453 -12.891 6.129 1 88.06 108 HIS A CA 1
ATOM 804 C C . HIS A 1 108 ? -2.312 -13.18 4.637 1 88.06 108 HIS A C 1
ATOM 806 O O . HIS A 1 108 ? -1.762 -14.211 4.25 1 88.06 108 HIS A O 1
ATOM 812 N N . PRO A 1 109 ? -2.861 -12.336 3.768 1 93.12 109 PRO A N 1
ATOM 813 C CA . PRO A 1 109 ? -2.43 -12.453 2.373 1 93.12 109 PRO A CA 1
ATOM 814 C C . PRO A 1 109 ? -0.924 -12.266 2.203 1 93.12 109 PRO A C 1
ATOM 816 O O . PRO A 1 109 ? -0.305 -11.508 2.961 1 93.12 109 PRO A O 1
ATOM 819 N N . LYS A 1 110 ? -0.374 -12.898 1.191 1 95.69 110 LYS A N 1
ATOM 820 C CA . LYS A 1 110 ? 1.07 -12.781 1.008 1 95.69 110 LYS A CA 1
ATOM 821 C C . LYS A 1 110 ? 1.413 -11.672 0.016 1 95.69 110 LYS A C 1
ATOM 823 O O . LYS A 1 110 ? 2.5 -11.094 0.076 1 95.69 110 LYS A O 1
ATOM 828 N N . ILE A 1 111 ? 0.458 -11.43 -0.905 1 94.06 111 ILE A N 1
ATOM 829 C CA . ILE A 1 111 ? 0.682 -10.367 -1.878 1 94.06 111 ILE A CA 1
ATOM 830 C C . ILE A 1 111 ? -0.592 -9.539 -2.043 1 94.06 111 ILE A C 1
ATOM 832 O O . ILE A 1 111 ? -1.697 -10.047 -1.83 1 94.06 111 ILE A O 1
ATOM 836 N N . ASP A 1 112 ? -0.394 -8.273 -2.432 1 91.19 112 ASP A N 1
ATOM 837 C CA . ASP A 1 112 ? -1.417 -7.418 -3.023 1 91.19 112 ASP A CA 1
ATOM 838 C C . ASP A 1 112 ? -1.175 -7.223 -4.52 1 91.19 112 ASP A C 1
ATOM 840 O O . ASP A 1 112 ? -0.111 -6.754 -4.926 1 91.19 112 ASP A O 1
ATOM 844 N N . ILE A 1 113 ? -2.211 -7.59 -5.199 1 90.5 113 ILE A N 1
ATOM 845 C CA . ILE A 1 113 ? -2.105 -7.461 -6.648 1 90.5 113 ILE A CA 1
ATOM 846 C C . ILE A 1 113 ? -2.643 -6.098 -7.086 1 90.5 113 ILE A C 1
ATOM 848 O O . ILE A 1 113 ? -3.74 -5.699 -6.684 1 90.5 113 ILE A O 1
ATOM 852 N N . HIS A 1 114 ? -1.774 -5.348 -7.801 1 86.81 114 HIS A N 1
ATOM 853 C CA . HIS A 1 114 ? -2.252 -4.066 -8.305 1 86.81 114 HIS A CA 1
ATOM 854 C C . HIS A 1 114 ? -3.525 -4.238 -9.125 1 86.81 114 HIS A C 1
ATOM 856 O O . HIS A 1 114 ? -3.664 -5.211 -9.867 1 86.81 114 HIS A O 1
ATOM 862 N N . LYS A 1 115 ? -4.395 -3.266 -9.109 1 84.19 115 LYS A N 1
ATOM 863 C CA . LYS A 1 115 ? -5.703 -3.332 -9.75 1 84.19 115 LYS A CA 1
ATOM 864 C C . LYS A 1 115 ? -5.57 -3.646 -11.234 1 84.19 115 LYS A C 1
ATOM 866 O O . LYS A 1 115 ? -6.363 -4.414 -11.789 1 84.19 115 LYS A O 1
ATOM 871 N N . LYS A 1 116 ? -4.625 -3.09 -11.922 1 83.94 116 LYS A N 1
ATOM 872 C CA . LYS A 1 116 ? -4.449 -3.348 -13.352 1 83.94 116 LYS A CA 1
ATOM 873 C C . LYS A 1 116 ? -4.07 -4.805 -13.602 1 83.94 116 LYS A C 1
ATOM 875 O O . LYS A 1 116 ? -4.59 -5.434 -14.523 1 83.94 116 LYS A O 1
ATOM 880 N N . ALA A 1 117 ? -3.148 -5.293 -12.828 1 88.69 117 ALA A N 1
ATOM 881 C CA . ALA A 1 117 ? -2.791 -6.707 -12.922 1 88.69 117 ALA A CA 1
ATOM 882 C C . ALA A 1 117 ? -3.988 -7.598 -12.602 1 88.69 117 ALA A C 1
ATOM 884 O O . ALA A 1 117 ? -4.203 -8.617 -13.258 1 88.69 117 ALA A O 1
ATOM 885 N N . ALA A 1 118 ? -4.734 -7.18 -11.602 1 90.81 118 ALA A N 1
ATOM 886 C CA . ALA A 1 118 ? -5.93 -7.93 -11.219 1 90.81 118 ALA A CA 1
ATOM 887 C C . ALA A 1 118 ? -6.93 -7.996 -12.367 1 90.81 118 ALA A C 1
ATOM 889 O O . ALA A 1 118 ? -7.496 -9.055 -12.641 1 90.81 118 ALA A O 1
ATOM 890 N N . GLN A 1 119 ? -7.09 -6.867 -13.008 1 89.62 119 GLN A N 1
ATOM 891 C CA . GLN A 1 119 ? -7.992 -6.836 -14.148 1 89.62 119 GLN A CA 1
ATOM 892 C C . GLN A 1 119 ? -7.539 -7.809 -15.234 1 89.62 119 GLN A C 1
ATOM 894 O O . GLN A 1 119 ? -8.359 -8.508 -15.836 1 89.62 119 GLN A O 1
ATOM 899 N N . ALA A 1 120 ? -6.262 -7.887 -15.453 1 91.56 120 ALA A N 1
ATOM 900 C CA . ALA A 1 120 ? -5.707 -8.797 -16.453 1 91.56 120 ALA A CA 1
ATOM 901 C C . ALA A 1 120 ? -5.941 -10.25 -16.062 1 91.56 120 ALA A C 1
ATOM 903 O O . ALA A 1 120 ? -5.992 -11.133 -16.922 1 91.56 120 ALA A O 1
ATOM 904 N N . LEU A 1 121 ? -6.148 -10.492 -14.773 1 96 121 LEU A N 1
ATOM 905 C CA . LEU A 1 121 ? -6.41 -11.828 -14.25 1 96 121 LEU A CA 1
ATOM 906 C C . LEU A 1 121 ? -7.906 -12.125 -14.234 1 96 121 LEU A C 1
ATOM 908 O O . LEU A 1 121 ? -8.328 -13.219 -13.859 1 96 121 LEU A O 1
ATOM 912 N N . GLY A 1 122 ? -8.727 -11.102 -14.57 1 94.75 122 GLY A N 1
ATOM 913 C CA . GLY A 1 122 ? -10.172 -11.25 -14.539 1 94.75 122 GLY A CA 1
ATOM 914 C C . GLY A 1 122 ? -10.781 -10.906 -13.188 1 94.75 122 GLY A C 1
ATOM 915 O O . GLY A 1 122 ? -11.945 -11.211 -12.938 1 94.75 122 GLY A O 1
ATOM 916 N N . ILE A 1 123 ? -9.953 -10.406 -12.359 1 92.38 123 ILE A N 1
ATOM 917 C CA . ILE A 1 123 ? -10.43 -9.938 -11.07 1 92.38 123 ILE A CA 1
ATOM 918 C C . ILE A 1 123 ? -10.984 -8.516 -11.211 1 92.38 123 ILE A C 1
ATOM 920 O O . ILE A 1 123 ? -10.227 -7.555 -11.328 1 92.38 123 ILE A O 1
ATOM 924 N N . ASN A 1 124 ? -12.289 -8.367 -11.109 1 87.81 124 ASN A N 1
ATOM 925 C CA . ASN A 1 124 ? -12.898 -7.078 -11.406 1 87.81 124 ASN A CA 1
ATOM 926 C C . ASN A 1 124 ? -13.438 -6.41 -10.148 1 87.81 124 ASN A C 1
ATOM 928 O O . ASN A 1 124 ? -13.883 -5.262 -10.188 1 87.81 124 ASN A O 1
ATOM 932 N N . ASN A 1 125 ? -13.336 -7.082 -9.102 1 83.94 125 ASN A N 1
ATOM 933 C CA . ASN A 1 125 ? -13.805 -6.543 -7.828 1 83.94 125 ASN A CA 1
ATOM 934 C C . ASN A 1 125 ? -12.648 -6.344 -6.852 1 83.94 125 ASN A C 1
ATOM 936 O O . ASN A 1 125 ? -12.688 -6.848 -5.727 1 83.94 125 ASN A O 1
ATOM 940 N N . CYS A 1 126 ? -11.648 -5.492 -7.195 1 81.81 126 CYS A N 1
ATOM 941 C CA . CYS A 1 126 ? -10.438 -5.301 -6.402 1 81.81 126 CYS A CA 1
ATOM 942 C C . CYS A 1 126 ? -10.773 -4.828 -4.996 1 81.81 126 CYS A C 1
ATOM 944 O O . CYS A 1 126 ? -10.117 -5.223 -4.031 1 81.81 126 CYS A O 1
ATOM 946 N N . ASP A 1 127 ? -11.789 -4.078 -4.812 1 74.94 127 ASP A N 1
ATOM 947 C CA . ASP A 1 127 ? -12.141 -3.498 -3.52 1 74.94 127 ASP A CA 1
ATOM 948 C C . ASP A 1 127 ? -12.523 -4.582 -2.516 1 74.94 127 ASP A C 1
ATOM 950 O O . ASP A 1 127 ? -12.461 -4.367 -1.304 1 74.94 127 ASP A O 1
ATOM 954 N N . ASN A 1 128 ? -12.859 -5.77 -3.033 1 78.88 128 ASN A N 1
ATOM 955 C CA . ASN A 1 128 ? -13.32 -6.848 -2.166 1 78.88 128 ASN A CA 1
ATOM 956 C C . ASN A 1 128 ? -12.586 -8.156 -2.453 1 78.88 128 ASN A C 1
ATOM 958 O O . ASN A 1 128 ? -13.039 -9.227 -2.059 1 78.88 128 ASN A O 1
ATOM 962 N N . PHE A 1 129 ? -11.508 -8.047 -3.047 1 87.06 129 PHE A N 1
ATOM 963 C CA . PHE A 1 129 ? -10.828 -9.266 -3.469 1 87.06 129 PHE A CA 1
ATOM 964 C C . PHE A 1 129 ? -9.922 -9.797 -2.361 1 87.06 129 PHE A C 1
ATOM 966 O O . PHE A 1 129 ? -9.047 -9.078 -1.873 1 87.06 129 PHE A O 1
ATOM 973 N N . LEU A 1 130 ? -10.141 -10.992 -1.882 1 90.56 130 LEU A N 1
ATOM 974 C CA . LEU A 1 130 ? -9.328 -11.828 -1.005 1 90.56 130 LEU A CA 1
ATOM 975 C C . LEU A 1 130 ? -9.531 -13.305 -1.32 1 90.56 130 LEU A C 1
ATOM 977 O O . LEU A 1 130 ? -10.562 -13.883 -0.969 1 90.56 130 LEU A O 1
ATOM 981 N N . ASP A 1 131 ? -8.578 -13.773 -2.07 1 93.62 131 ASP A N 1
ATOM 982 C CA . ASP A 1 131 ? -8.75 -15.148 -2.549 1 93.62 131 ASP A CA 1
ATOM 983 C C . ASP A 1 131 ? -7.395 -15.805 -2.82 1 93.62 131 ASP A C 1
ATOM 985 O O . ASP A 1 131 ? -6.355 -15.141 -2.779 1 93.62 131 ASP A O 1
ATOM 989 N N . GLN A 1 132 ? -7.488 -17.125 -3.07 1 97 132 GLN A N 1
ATOM 990 C CA . GLN A 1 132 ? -6.277 -17.891 -3.342 1 97 132 GLN A CA 1
ATOM 991 C C . GLN A 1 132 ? -5.832 -17.719 -4.789 1 97 132 GLN A C 1
ATOM 993 O O . GL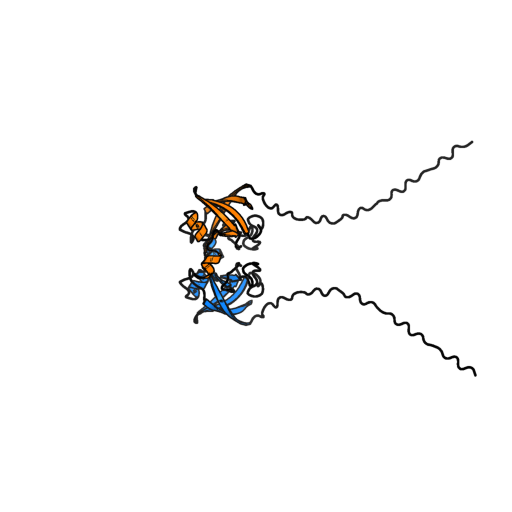N A 1 132 ? -6.656 -17.734 -5.707 1 97 132 GLN A O 1
ATOM 998 N N . VAL A 1 133 ? -4.559 -17.5 -4.98 1 98.06 133 VAL A N 1
ATOM 999 C CA . VAL A 1 133 ? -3.916 -17.5 -6.293 1 98.06 133 VAL A CA 1
ATOM 1000 C C . VAL A 1 133 ? -2.725 -18.453 -6.281 1 98.06 133 VAL A C 1
ATOM 1002 O O . VAL A 1 133 ? -2.189 -18.781 -5.219 1 98.06 133 VAL A O 1
ATOM 1005 N N . GLN A 1 134 ? -2.383 -18.922 -7.438 1 98.44 134 GLN A N 1
ATOM 1006 C CA . GLN A 1 134 ? -1.141 -19.672 -7.598 1 98.44 134 GLN A CA 1
ATOM 1007 C C . GLN A 1 134 ? -0 -18.75 -8.031 1 98.44 134 GLN A C 1
ATOM 1009 O O . GLN A 1 134 ? -0.171 -17.922 -8.93 1 98.44 134 GLN A O 1
ATOM 1014 N N . ILE A 1 135 ? 1.119 -18.859 -7.355 1 98.5 135 ILE A N 1
ATOM 1015 C CA . ILE A 1 135 ? 2.275 -18.078 -7.773 1 98.5 135 ILE A CA 1
ATOM 1016 C C . ILE A 1 135 ? 3.436 -19.016 -8.117 1 98.5 135 ILE A C 1
ATOM 1018 O O . ILE A 1 135 ? 3.631 -20.031 -7.457 1 98.5 135 ILE A O 1
ATOM 1022 N N . GLN A 1 136 ? 4.102 -18.703 -9.164 1 98.19 136 GLN A N 1
ATOM 1023 C CA . GLN A 1 136 ? 5.379 -19.312 -9.531 1 98.19 136 GLN A CA 1
ATOM 1024 C C . GLN A 1 136 ? 6.512 -18.297 -9.477 1 98.19 136 GLN A C 1
ATOM 1026 O O . GLN A 1 136 ? 6.402 -17.219 -10.039 1 98.19 136 GLN A O 1
ATOM 1031 N N . PHE A 1 137 ? 7.535 -18.703 -8.75 1 97.56 137 PHE A N 1
ATOM 1032 C CA . PHE A 1 137 ? 8.711 -17.844 -8.664 1 97.56 137 PHE A CA 1
ATOM 1033 C C . PHE A 1 137 ? 9.531 -17.906 -9.945 1 97.56 137 PHE A C 1
ATOM 1035 O O . PHE A 1 137 ? 9.969 -18.984 -10.352 1 97.56 137 PHE A O 1
ATOM 1042 N N . ILE A 1 138 ? 9.664 -16.719 -10.578 1 96.38 138 ILE A N 1
ATOM 1043 C CA . ILE A 1 138 ? 10.344 -16.688 -11.867 1 96.38 138 ILE A CA 1
ATOM 1044 C C . ILE A 1 138 ? 11.75 -16.109 -11.695 1 96.38 138 ILE A C 1
ATOM 1046 O O . ILE A 1 138 ? 12.719 -16.641 -12.242 1 96.38 138 ILE A O 1
ATOM 1050 N N . GLY A 1 139 ? 11.938 -14.984 -11.016 1 92.5 139 GLY A N 1
ATOM 1051 C CA . GLY A 1 139 ? 13.227 -14.336 -10.852 1 92.5 139 GLY A CA 1
ATOM 1052 C C . GLY A 1 139 ? 13.211 -12.875 -11.258 1 92.5 139 GLY A C 1
ATOM 1053 O O . GLY A 1 139 ? 12.266 -12.414 -11.906 1 92.5 139 GLY A O 1
ATOM 1054 N N . MET B 1 1 ? 81.062 30.047 41 1 33.66 1 MET B N 1
ATOM 1055 C CA . MET B 1 1 ? 80.25 28.828 40.938 1 33.66 1 MET B CA 1
ATOM 1056 C C . MET B 1 1 ? 79.312 28.844 39.688 1 33.66 1 MET B C 1
ATOM 1058 O O . MET B 1 1 ? 78.562 29.781 39.469 1 33.66 1 MET B O 1
ATOM 1062 N N . ARG B 1 2 ? 79.75 28.203 38.594 1 39 2 ARG B N 1
ATOM 1063 C CA . ARG B 1 2 ? 79.188 28.172 37.25 1 39 2 ARG B CA 1
ATOM 1064 C C . ARG B 1 2 ? 77.812 27.578 37.281 1 39 2 ARG B C 1
ATOM 1066 O O . ARG B 1 2 ? 77.562 26.594 37.969 1 39 2 ARG B O 1
ATOM 1073 N N . LYS B 1 3 ? 76.75 28.375 36.875 1 41.47 3 LYS B N 1
ATOM 1074 C CA . LYS B 1 3 ? 75.312 28.234 36.625 1 41.47 3 LYS B CA 1
ATOM 1075 C C . LYS B 1 3 ? 75.062 27.125 35.594 1 41.47 3 LYS B C 1
ATOM 1077 O O . LYS B 1 3 ? 75.5 27.188 34.469 1 41.47 3 LYS B O 1
ATOM 1082 N N . ILE B 1 4 ? 75 25.844 35.969 1 36.41 4 ILE B N 1
ATOM 1083 C CA . ILE B 1 4 ? 74.688 24.734 35.094 1 36.41 4 ILE B CA 1
ATOM 1084 C C . ILE B 1 4 ? 73.312 24.906 34.438 1 36.41 4 ILE B C 1
ATOM 1086 O O . ILE B 1 4 ? 72.312 25.062 35.156 1 36.41 4 ILE B O 1
ATOM 1090 N N . ALA B 1 5 ? 73.25 25.328 33.219 1 39.12 5 ALA B N 1
ATOM 1091 C CA . ALA B 1 5 ? 72.125 25.547 32.312 1 39.12 5 ALA B CA 1
ATOM 1092 C C . ALA B 1 5 ? 71.375 24.234 32.031 1 39.12 5 ALA B C 1
ATOM 1094 O O . ALA B 1 5 ? 71.938 23.297 31.484 1 39.12 5 ALA B O 1
ATOM 1095 N N . ILE B 1 6 ? 70.562 23.75 32.969 1 33.66 6 ILE B N 1
ATOM 1096 C CA . ILE B 1 6 ? 69.875 22.5 32.75 1 33.66 6 ILE B CA 1
ATOM 1097 C C . ILE B 1 6 ? 68.938 22.625 31.547 1 33.66 6 ILE B C 1
ATOM 1099 O O . ILE B 1 6 ? 68.125 23.547 31.484 1 33.66 6 ILE B O 1
ATOM 1103 N N . ILE B 1 7 ? 69.312 22.172 30.344 1 35.91 7 ILE B N 1
ATOM 1104 C CA . ILE B 1 7 ? 68.562 22.094 29.094 1 35.91 7 ILE B CA 1
ATOM 1105 C C . ILE B 1 7 ? 67.375 21.156 29.266 1 35.91 7 ILE B C 1
ATOM 1107 O O . ILE B 1 7 ? 67.562 19.969 29.562 1 35.91 7 ILE B O 1
ATOM 1111 N N . LEU B 1 8 ? 66.312 21.578 29.828 1 32.88 8 LEU B N 1
ATOM 1112 C CA . LEU B 1 8 ? 65.062 20.766 29.938 1 32.88 8 LEU B CA 1
ATOM 1113 C C . LEU B 1 8 ? 64.562 20.391 28.562 1 32.88 8 LEU B C 1
ATOM 1115 O O . LEU B 1 8 ? 64.25 21.266 27.75 1 32.88 8 LEU B O 1
ATOM 1119 N N . ILE B 1 9 ? 64.938 19.266 27.984 1 31.39 9 ILE B N 1
ATOM 1120 C CA . ILE B 1 9 ? 64.438 18.719 26.719 1 31.39 9 ILE B CA 1
ATOM 1121 C C . ILE B 1 9 ? 62.969 18.391 26.812 1 31.39 9 ILE B C 1
ATOM 1123 O O . ILE B 1 9 ? 62.562 17.578 27.656 1 31.39 9 ILE B O 1
ATOM 1127 N N . ALA B 1 10 ? 62.094 19.297 26.5 1 31.95 10 ALA B N 1
ATOM 1128 C CA . ALA B 1 10 ? 60.656 19.094 26.438 1 31.95 10 ALA B CA 1
ATOM 1129 C C . ALA B 1 10 ? 60.281 18.031 25.422 1 31.95 10 ALA B C 1
ATOM 1131 O O . ALA B 1 10 ? 60.656 18.125 24.25 1 31.95 10 ALA B O 1
ATOM 1132 N N . CYS B 1 11 ? 60.219 16.734 25.797 1 29.33 11 CYS B N 1
ATOM 1133 C CA . CYS B 1 11 ? 59.781 15.625 24.953 1 29.33 11 CYS B CA 1
ATOM 1134 C C . CYS B 1 11 ? 58.344 15.859 24.484 1 29.33 11 CYS B C 1
ATOM 1136 O O . CYS B 1 11 ? 57.438 16.016 25.297 1 29.33 11 CYS B O 1
ATOM 1138 N N . ILE B 1 12 ? 58.188 16.5 23.344 1 31.23 12 ILE B N 1
ATOM 1139 C CA . ILE B 1 12 ? 56.906 16.703 22.688 1 31.23 12 ILE B CA 1
ATOM 1140 C C . ILE B 1 12 ? 56.25 15.359 22.375 1 31.23 12 ILE B C 1
ATOM 1142 O O . ILE B 1 12 ? 56.812 14.562 21.625 1 31.23 12 ILE B O 1
ATOM 1146 N N . VAL B 1 13 ? 55.688 14.648 23.344 1 29.31 13 VAL B N 1
ATOM 1147 C CA . VAL B 1 13 ? 54.938 13.445 23.016 1 29.31 13 VAL B CA 1
ATOM 1148 C C . VAL B 1 13 ? 53.844 13.781 22 1 29.31 13 VAL B C 1
ATOM 1150 O O . VAL B 1 13 ? 53.031 14.688 22.219 1 29.31 13 VAL B O 1
ATOM 1153 N N . ILE B 1 14 ? 54.062 13.594 20.688 1 31.44 14 ILE B N 1
ATOM 1154 C CA . ILE B 1 14 ? 53.062 13.672 19.609 1 31.44 14 ILE B CA 1
ATOM 1155 C C . ILE B 1 14 ? 51.938 12.688 19.891 1 31.44 14 ILE B C 1
ATOM 1157 O O . ILE B 1 14 ? 52.156 11.477 19.922 1 31.44 14 ILE B O 1
ATOM 1161 N N . CYS B 1 15 ? 51.094 12.875 20.859 1 27.56 15 CYS B N 1
ATOM 1162 C CA . CYS B 1 15 ? 49.906 12.016 20.938 1 27.56 15 CYS B CA 1
ATOM 1163 C C . CYS B 1 15 ? 49.125 12.016 19.625 1 27.56 15 CYS B C 1
ATOM 1165 O O . CYS B 1 15 ? 48.688 13.062 19.172 1 27.56 15 CYS B O 1
ATOM 1167 N N . ALA B 1 16 ? 49.562 11.156 18.625 1 28.91 16 ALA B N 1
ATOM 1168 C CA . ALA B 1 16 ? 48.719 10.922 17.469 1 28.91 16 ALA B CA 1
ATOM 1169 C C . ALA B 1 16 ? 47.281 10.609 17.891 1 28.91 16 ALA B C 1
ATOM 1171 O O . ALA B 1 16 ? 47.031 9.625 18.594 1 28.91 16 ALA B O 1
ATOM 1172 N N . ALA B 1 17 ? 46.438 11.664 18.203 1 33.66 17 ALA B N 1
ATOM 1173 C CA . ALA B 1 17 ? 45 11.406 18.344 1 33.66 17 ALA B CA 1
ATOM 1174 C C . ALA B 1 17 ? 44.5 10.57 17.172 1 33.66 17 ALA B C 1
ATOM 1176 O O . ALA B 1 17 ? 44.75 10.883 16.016 1 33.66 17 ALA B O 1
ATOM 1177 N N . ASN B 1 18 ? 44.5 9.273 17.359 1 30.45 18 ASN B N 1
ATOM 1178 C CA . ASN B 1 18 ? 43.781 8.453 16.375 1 30.45 18 ASN B CA 1
ATOM 1179 C C . ASN B 1 18 ? 42.406 9.047 16.031 1 30.45 18 ASN B C 1
ATOM 1181 O O . ASN B 1 18 ? 41.625 9.375 16.922 1 30.45 18 ASN B O 1
ATOM 1185 N N . PRO B 1 19 ? 42.25 9.672 14.812 1 29.16 19 PRO B N 1
ATOM 1186 C CA . PRO B 1 19 ? 40.906 10.141 14.484 1 29.16 19 PRO B CA 1
ATOM 1187 C C . PRO B 1 19 ? 39.844 9.078 14.711 1 29.16 19 PRO B C 1
ATOM 1189 O O . PRO B 1 19 ? 40 7.934 14.289 1 29.16 19 PRO B O 1
ATOM 1192 N N . GLN B 1 20 ? 39.25 9.062 15.914 1 29.48 20 GLN B N 1
ATOM 1193 C CA . GLN B 1 20 ? 38.094 8.195 16.031 1 29.48 20 GLN B CA 1
ATOM 1194 C C . GLN B 1 20 ? 37.156 8.391 14.852 1 29.48 20 GLN B C 1
ATOM 1196 O O . GLN B 1 20 ? 36.938 9.516 14.398 1 29.48 20 GLN B O 1
ATOM 1201 N N . PRO B 1 21 ? 36.844 7.375 14.094 1 30.52 21 PRO B N 1
ATOM 1202 C CA . PRO B 1 21 ? 35.875 7.531 13.008 1 30.52 21 PRO B CA 1
ATOM 1203 C C . PRO B 1 21 ? 34.594 8.219 13.469 1 30.52 21 PRO B C 1
ATOM 1205 O O . PRO B 1 21 ? 34.094 7.969 14.578 1 30.52 21 PRO B O 1
ATOM 1208 N N . GLU B 1 22 ? 34.312 9.438 13.102 1 29.3 22 GLU B N 1
ATOM 1209 C CA . GLU B 1 22 ? 33.031 10.133 13.258 1 29.3 22 GLU B CA 1
ATOM 1210 C C . GLU B 1 22 ? 31.875 9.242 12.828 1 29.3 22 GLU B C 1
ATOM 1212 O O . GLU B 1 22 ? 31.781 8.867 11.664 1 29.3 22 GLU B O 1
ATOM 1217 N N . SER B 1 23 ? 31.453 8.32 13.633 1 31.19 23 SER B N 1
ATOM 1218 C CA . SER B 1 23 ? 30.156 7.727 13.344 1 31.19 23 SER B CA 1
ATOM 1219 C C . SER B 1 23 ? 29.109 8.805 13.055 1 31.19 23 SER B C 1
ATOM 1221 O O . SER B 1 23 ? 28.828 9.641 13.914 1 31.19 23 SER B O 1
ATOM 1223 N N . THR B 1 24 ? 29.125 9.359 11.883 1 30.38 24 THR B N 1
ATOM 1224 C CA . THR B 1 24 ? 28 10.18 11.43 1 30.38 24 THR B CA 1
ATOM 1225 C C . THR B 1 24 ? 26.672 9.508 11.766 1 30.38 24 THR B C 1
ATOM 1227 O O . THR B 1 24 ? 26.297 8.523 11.133 1 30.38 24 THR B O 1
ATOM 1230 N N . GLU B 1 25 ? 26.344 9.344 12.992 1 30.55 25 GLU B N 1
ATOM 1231 C CA . GLU B 1 25 ? 24.938 9.062 13.266 1 30.55 25 GLU B CA 1
ATOM 1232 C C . GLU B 1 25 ? 24.031 9.969 12.453 1 30.55 25 GLU B C 1
ATOM 1234 O O . GLU B 1 25 ? 24.109 11.195 12.547 1 30.55 25 GLU B O 1
ATOM 1239 N N . ASN B 1 26 ? 23.859 9.719 11.219 1 31.7 26 ASN B N 1
ATOM 1240 C CA . ASN B 1 26 ? 22.781 10.359 10.484 1 31.7 26 ASN B CA 1
ATOM 1241 C C . ASN B 1 26 ? 21.547 10.555 11.375 1 31.7 26 ASN B C 1
ATOM 1243 O O . ASN B 1 26 ? 20.844 9.594 11.688 1 31.7 26 ASN B O 1
ATOM 1247 N N . HIS B 1 27 ? 21.562 11.422 12.398 1 31.08 27 HIS B N 1
ATOM 1248 C CA . HIS B 1 27 ? 20.406 11.898 13.133 1 31.08 27 HIS B CA 1
ATOM 1249 C C . HIS B 1 27 ? 19.234 12.172 12.195 1 31.08 27 HIS B C 1
ATOM 1251 O O . HIS B 1 27 ? 19.281 13.109 11.383 1 31.08 27 HIS B O 1
ATOM 1257 N N . GLN B 1 28 ? 18.641 11.188 11.641 1 37.44 28 GLN B N 1
ATOM 1258 C CA . GLN B 1 28 ? 17.328 11.453 11.047 1 37.44 28 GLN B CA 1
ATOM 1259 C C . GLN B 1 28 ? 16.5 12.383 11.93 1 37.44 28 GLN B C 1
ATOM 1261 O O . GLN B 1 28 ? 16.188 12.039 13.062 1 37.44 28 GLN B O 1
ATOM 1266 N N . GLN B 1 29 ? 16.625 13.656 11.844 1 40.81 29 GLN B N 1
ATOM 1267 C CA . GLN B 1 29 ? 15.828 14.68 12.508 1 40.81 29 GLN B CA 1
ATOM 1268 C C . GLN B 1 29 ? 14.352 14.297 12.555 1 40.81 29 GLN B C 1
ATOM 1270 O O . GLN B 1 29 ? 13.68 14.273 11.516 1 40.81 29 GLN B O 1
ATOM 1275 N N . VAL B 1 30 ? 13.953 13.312 13.32 1 47.41 30 VAL B N 1
ATOM 1276 C CA . VAL B 1 30 ? 12.523 13.211 13.594 1 47.41 30 VAL B CA 1
ATOM 1277 C C . VAL B 1 30 ? 11.93 14.609 13.758 1 47.41 30 VAL B C 1
ATOM 1279 O O . VAL B 1 30 ? 12.383 15.391 14.594 1 47.41 30 VAL B O 1
ATOM 1282 N N . LEU B 1 31 ? 11.305 15.148 12.719 1 54.81 31 LEU B N 1
ATOM 1283 C CA . LEU B 1 31 ? 10.633 16.438 12.82 1 54.81 31 LEU B CA 1
ATOM 1284 C C . LEU B 1 31 ? 9.836 16.531 14.117 1 54.81 31 LEU B C 1
ATOM 1286 O O . LEU B 1 31 ? 9.289 15.539 14.594 1 54.81 31 LEU B O 1
ATOM 1290 N N . ALA B 1 32 ? 10.078 17.484 14.836 1 60.06 32 ALA B N 1
ATOM 1291 C CA . ALA B 1 32 ? 9.594 17.797 16.172 1 60.06 32 ALA B CA 1
ATOM 1292 C C . ALA B 1 32 ? 8.07 17.875 16.203 1 60.06 32 ALA B C 1
ATOM 1294 O O . ALA B 1 32 ? 7.453 18.391 15.273 1 60.06 32 ALA B O 1
ATOM 1295 N N . ALA B 1 33 ? 7.379 17.219 17.125 1 71.81 33 ALA B N 1
ATOM 1296 C CA . ALA B 1 33 ? 5.965 17.406 17.438 1 71.81 33 ALA B CA 1
ATOM 1297 C C . ALA B 1 33 ? 5.582 18.891 17.375 1 71.81 33 ALA B C 1
ATOM 1299 O O . ALA B 1 33 ? 6.34 19.75 17.812 1 71.81 33 ALA B O 1
ATOM 1300 N N . GLY B 1 34 ? 4.516 19.219 16.562 1 79.94 34 GLY B N 1
ATOM 1301 C CA . GLY B 1 34 ? 3.982 20.562 16.453 1 79.94 34 GLY B CA 1
ATOM 1302 C C . GLY B 1 34 ? 4.285 21.234 15.125 1 79.94 34 GLY B C 1
ATOM 1303 O O . GLY B 1 34 ? 3.566 22.141 14.695 1 79.94 34 GLY B O 1
ATOM 1304 N N . ASN B 1 35 ? 5.25 20.797 14.406 1 89.19 35 ASN B N 1
ATOM 1305 C CA . ASN B 1 35 ? 5.574 21.375 13.102 1 89.19 35 ASN B CA 1
ATOM 1306 C C . ASN B 1 35 ? 4.496 21.047 12.07 1 89.19 35 ASN B C 1
ATOM 1308 O O . ASN B 1 35 ? 3.932 19.953 12.078 1 89.19 35 ASN B O 1
ATOM 1312 N N . THR B 1 36 ? 4.09 22.078 11.312 1 93.69 36 THR B N 1
ATOM 1313 C CA . THR B 1 36 ? 3.105 21.938 10.25 1 93.69 36 THR B CA 1
ATOM 1314 C C . THR B 1 36 ? 3.762 22.078 8.883 1 93.69 36 THR B C 1
ATOM 1316 O O . THR B 1 36 ? 4.637 22.938 8.695 1 93.69 36 THR B O 1
ATOM 1319 N N . GLN B 1 37 ? 3.432 21.266 7.965 1 96.62 37 GLN B N 1
ATOM 1320 C CA . GLN B 1 37 ? 3.889 21.359 6.582 1 96.62 37 GLN B CA 1
ATOM 1321 C C . GLN B 1 37 ? 2.758 21.031 5.609 1 96.62 37 GLN B C 1
ATOM 1323 O O . GLN B 1 37 ? 1.798 20.344 5.965 1 96.62 37 GLN B O 1
ATOM 1328 N N . THR B 1 38 ? 2.836 21.672 4.379 1 97.88 38 THR B N 1
ATOM 1329 C CA . THR B 1 38 ? 1.98 21.281 3.268 1 97.88 38 THR B CA 1
ATOM 1330 C C . THR B 1 38 ? 2.693 20.266 2.371 1 97.88 38 THR B C 1
ATOM 1332 O O . THR B 1 38 ? 3.836 20.484 1.966 1 97.88 38 THR B O 1
ATOM 1335 N N . VAL B 1 39 ? 2.049 19.141 2.131 1 97.44 39 VAL B N 1
ATOM 1336 C CA . VAL B 1 39 ? 2.65 18.094 1.31 1 97.44 39 VAL B CA 1
ATOM 1337 C C . VAL B 1 39 ? 1.629 17.578 0.296 1 97.44 39 VAL B C 1
ATOM 1339 O O . VAL B 1 39 ? 0.423 17.766 0.468 1 97.44 39 VAL B O 1
ATOM 1342 N N . LEU B 1 40 ? 2.139 16.922 -0.806 1 95.31 40 LEU B N 1
ATOM 1343 C CA . LEU B 1 40 ? 1.278 16.188 -1.728 1 95.31 40 LEU B CA 1
ATOM 1344 C C . LEU B 1 40 ? 0.876 14.836 -1.142 1 95.31 40 LEU B C 1
ATOM 1346 O O . LEU B 1 40 ? 1.71 14.133 -0.569 1 95.31 40 LEU B O 1
ATOM 1350 N N . ALA B 1 41 ? -0.413 14.555 -1.228 1 94.38 41 ALA B N 1
ATOM 1351 C CA . ALA B 1 41 ? -0.94 13.281 -0.744 1 94.38 41 ALA B CA 1
ATOM 1352 C C . ALA B 1 41 ? -1.76 12.586 -1.824 1 94.38 41 ALA B C 1
ATOM 1354 O O . ALA B 1 41 ? -2.357 13.234 -2.682 1 94.38 41 ALA B O 1
ATOM 1355 N N . SER B 1 42 ? -1.74 11.281 -1.747 1 90.81 42 SER B N 1
ATOM 1356 C CA . SER B 1 42 ? -2.627 10.414 -2.514 1 90.81 42 SER B CA 1
ATOM 1357 C C . SER B 1 42 ? -3.492 9.555 -1.595 1 90.81 42 SER B C 1
ATOM 1359 O O . SER B 1 42 ? -3.58 9.82 -0.394 1 90.81 42 SER B O 1
ATOM 1361 N N . CYS B 1 43 ? -4.238 8.711 -2.25 1 86.5 43 CYS B N 1
ATOM 1362 C CA . CYS B 1 43 ? -5.133 7.828 -1.507 1 86.5 43 CYS B CA 1
ATOM 1363 C C . CYS B 1 43 ? -4.879 6.371 -1.866 1 86.5 43 CYS B C 1
ATOM 1365 O O . CYS B 1 43 ? -4.457 6.066 -2.982 1 86.5 43 CYS B O 1
ATOM 1367 N N . PHE B 1 44 ? -5.055 5.5 -0.893 1 80.25 44 PHE B N 1
ATOM 1368 C CA . PHE B 1 44 ? -4.941 4.074 -1.178 1 80.25 44 PHE B CA 1
ATOM 1369 C C . PHE B 1 44 ? -6.113 3.305 -0.576 1 80.25 44 PHE B C 1
ATOM 1371 O O . PHE B 1 44 ? -6.785 3.799 0.331 1 80.25 44 PHE B O 1
ATOM 1378 N N . THR B 1 45 ? -6.418 2.27 -1.307 1 73.5 45 THR B N 1
ATOM 1379 C CA . THR B 1 45 ? -7.367 1.294 -0.778 1 73.5 45 THR B CA 1
ATOM 1380 C C . THR B 1 45 ? -6.734 -0.095 -0.719 1 73.5 45 THR B C 1
ATOM 1382 O O . THR B 1 45 ? -5.996 -0.485 -1.625 1 73.5 45 THR B O 1
ATOM 1385 N N . ASP B 1 46 ? -6.484 -0.603 0.457 1 60.81 46 ASP B N 1
ATOM 1386 C CA . ASP B 1 46 ? -6.059 -1.994 0.58 1 60.81 46 ASP B CA 1
ATOM 1387 C C . ASP B 1 46 ? -7.234 -2.896 0.952 1 60.81 46 ASP B C 1
ATOM 1389 O O . ASP B 1 46 ? -7.617 -2.973 2.121 1 60.81 46 ASP B O 1
ATOM 1393 N N . GLN B 1 47 ? -8.234 -2.824 0.175 1 52.56 47 GLN B N 1
ATOM 1394 C CA . GLN B 1 47 ? -9.383 -3.615 0.62 1 52.56 47 GLN B CA 1
ATOM 1395 C C . GLN B 1 47 ? -9.008 -5.09 0.758 1 52.56 47 GLN B C 1
ATOM 1397 O O . GLN B 1 47 ? -9.086 -5.848 -0.211 1 52.56 47 GLN B O 1
ATOM 1402 N N . ILE B 1 48 ? -8 -5.324 1.578 1 49.75 48 ILE B N 1
ATOM 1403 C CA . ILE B 1 48 ? -7.832 -6.715 1.988 1 49.75 48 ILE B CA 1
ATOM 1404 C C . ILE B 1 48 ? -9.172 -7.281 2.459 1 49.75 48 ILE B C 1
ATOM 1406 O O . ILE B 1 48 ? -9.555 -7.098 3.615 1 49.75 48 ILE B O 1
ATOM 1410 N N . GLY B 1 49 ? -10.039 -7.324 1.449 1 43.38 49 GLY B N 1
ATOM 1411 C CA . GLY B 1 49 ? -11.367 -7.855 1.728 1 43.38 49 GLY B CA 1
ATOM 1412 C C . GLY B 1 49 ? -12.023 -7.211 2.932 1 43.38 49 GLY B C 1
ATOM 1413 O O . GLY B 1 49 ? -11.352 -6.586 3.754 1 43.38 49 GLY B O 1
ATOM 1414 N N . MET B 1 50 ? -13.344 -7.16 2.869 1 43.41 50 MET B N 1
ATOM 1415 C CA . MET B 1 50 ? -14.195 -6.66 3.945 1 43.41 50 MET B CA 1
ATOM 1416 C C . MET B 1 50 ? -13.625 -7.035 5.309 1 43.41 50 MET B C 1
ATOM 1418 O O . MET B 1 50 ? -13.844 -6.328 6.293 1 43.41 50 MET B O 1
ATOM 1422 N N . ARG B 1 51 ? -13.07 -8.07 5.301 1 42.28 51 ARG B N 1
ATOM 1423 C CA . ARG B 1 51 ? -12.742 -8.609 6.617 1 42.28 51 ARG B CA 1
ATOM 1424 C C . ARG B 1 51 ? -11.57 -7.852 7.238 1 42.28 51 ARG B C 1
ATOM 1426 O O . ARG B 1 51 ? -11.523 -7.668 8.461 1 42.28 51 ARG B O 1
ATOM 1433 N N . ASP B 1 52 ? -10.523 -7.734 6.398 1 48.22 52 ASP B N 1
ATOM 1434 C CA . ASP B 1 52 ? -9.383 -7.059 7.004 1 48.22 52 ASP B CA 1
ATOM 1435 C C . ASP B 1 52 ? -9.57 -5.543 7 1 48.22 52 ASP B C 1
ATOM 1437 O O . ASP B 1 52 ? -8.648 -4.797 7.344 1 48.22 52 ASP B O 1
ATOM 1441 N N . ASN B 1 53 ? -10.609 -5.164 6.398 1 45.94 53 ASN B N 1
ATOM 1442 C CA . ASN B 1 53 ? -10.961 -3.752 6.277 1 45.94 53 ASN B CA 1
ATOM 1443 C C . ASN B 1 53 ? -10.867 -3.031 7.617 1 45.94 53 ASN B C 1
ATOM 1445 O O . ASN B 1 53 ? -10.562 -1.839 7.668 1 45.94 53 ASN B O 1
ATOM 1449 N N . ASN B 1 54 ? -11.18 -3.84 8.57 1 43.44 54 ASN B N 1
ATOM 1450 C CA . ASN B 1 54 ? -11.18 -3.111 9.836 1 43.44 54 ASN B CA 1
ATOM 1451 C C . ASN B 1 54 ? -9.773 -2.674 10.227 1 43.44 54 ASN B C 1
ATOM 1453 O O . ASN B 1 54 ? -9.602 -1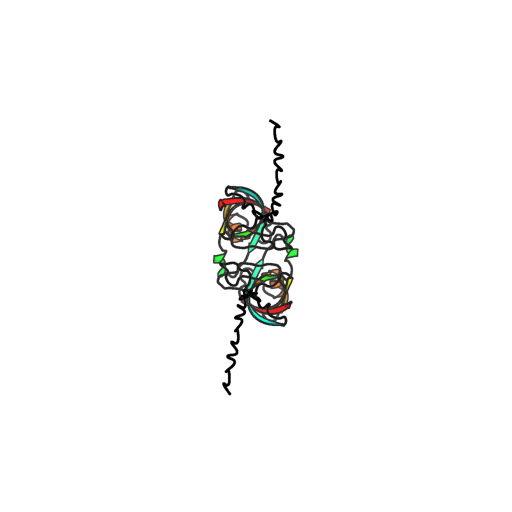.767 11.039 1 43.44 54 ASN B O 1
ATOM 1457 N N . LEU B 1 55 ? -8.891 -3.514 9.867 1 45.56 55 LEU B N 1
ATOM 1458 C CA . LEU B 1 55 ? -7.566 -3.262 10.414 1 45.56 55 LEU B CA 1
ATOM 1459 C C . LEU B 1 55 ? -7.059 -1.885 10 1 45.56 55 LEU B C 1
ATOM 1461 O O . LEU B 1 55 ? -6.422 -1.188 10.797 1 45.56 55 LEU B O 1
ATOM 1465 N N . TYR B 1 56 ? -7.312 -1.6 8.656 1 48.81 56 TYR B N 1
ATOM 1466 C CA . TYR B 1 56 ? -6.863 -0.286 8.211 1 48.81 56 TYR B CA 1
ATOM 1467 C C . TYR B 1 56 ? -8.039 0.678 8.078 1 48.81 56 TYR B C 1
ATOM 1469 O O . TYR B 1 56 ? -7.887 1.779 7.547 1 48.81 56 TYR B O 1
ATOM 1477 N N . ALA B 1 57 ? -9.172 0.12 8.359 1 51.34 57 ALA B N 1
ATOM 1478 C CA . ALA B 1 57 ? -10.43 0.865 8.383 1 51.34 57 ALA B CA 1
ATOM 1479 C C . ALA B 1 57 ? -10.336 2.064 9.32 1 51.34 57 ALA B C 1
ATOM 1481 O O . ALA B 1 57 ? -11.273 2.865 9.406 1 51.34 57 ALA B O 1
ATOM 1482 N N . GLY B 1 58 ? -9.164 2.291 9.609 1 67.5 58 GLY B N 1
ATOM 1483 C CA . GLY B 1 58 ? -9.188 3.469 10.461 1 67.5 58 GLY B CA 1
ATOM 1484 C C . GLY B 1 58 ? -8.516 4.676 9.828 1 67.5 58 GLY B C 1
ATOM 1485 O O . GLY B 1 58 ? -8.477 4.797 8.602 1 67.5 58 GLY B O 1
ATOM 1486 N N . ASN B 1 59 ? -8.359 5.52 10.562 1 84.94 59 ASN B N 1
ATOM 1487 C CA . ASN B 1 59 ? -7.652 6.746 10.211 1 84.94 59 ASN B CA 1
ATOM 1488 C C . ASN B 1 59 ? -6.148 6.52 10.086 1 84.94 59 ASN B C 1
ATOM 1490 O O . ASN B 1 59 ? -5.391 6.863 11 1 84.94 59 ASN B O 1
ATOM 1494 N N . ASN B 1 60 ? -5.832 5.781 8.875 1 89.5 60 ASN B N 1
ATOM 1495 C CA . ASN B 1 60 ? -4.426 5.461 8.656 1 89.5 60 ASN B CA 1
ATOM 1496 C C . ASN B 1 60 ? -3.879 6.168 7.418 1 89.5 60 ASN B C 1
ATOM 1498 O O . ASN B 1 60 ? -4.641 6.551 6.531 1 89.5 60 ASN B O 1
ATOM 1502 N N . TYR B 1 61 ? -2.643 6.27 7.441 1 91.19 61 TYR B N 1
ATOM 1503 C CA . TYR B 1 61 ? -1.911 6.695 6.254 1 91.19 61 TYR B CA 1
ATOM 1504 C C . TYR B 1 61 ? -0.663 5.848 6.047 1 91.19 61 TYR B C 1
ATOM 1506 O O . TYR B 1 61 ? -0.239 5.125 6.953 1 91.19 61 TYR B O 1
ATOM 1514 N N . ALA B 1 62 ? -0.158 5.859 4.91 1 91.69 62 ALA B N 1
ATOM 1515 C CA . ALA B 1 62 ? 1.133 5.273 4.559 1 91.69 62 ALA B CA 1
ATOM 1516 C C . ALA B 1 62 ? 2.156 6.355 4.227 1 91.69 62 ALA B C 1
ATOM 1518 O O . ALA B 1 62 ? 1.86 7.289 3.477 1 91.69 62 ALA B O 1
ATOM 1519 N N . GLU B 1 63 ? 3.361 6.266 4.859 1 94.62 63 GLU B N 1
ATOM 1520 C CA . GLU B 1 63 ? 4.473 7.102 4.422 1 94.62 63 GLU B CA 1
ATOM 1521 C C . GLU B 1 63 ? 5.094 6.57 3.135 1 94.62 63 GLU B C 1
ATOM 1523 O O . GLU B 1 63 ? 5.371 5.375 3.02 1 94.62 63 GLU B O 1
ATOM 1528 N N . LEU B 1 64 ? 5.281 7.465 2.27 1 93.75 64 LEU B N 1
ATOM 1529 C CA . LEU B 1 64 ? 5.805 7.031 0.979 1 93.75 64 LEU B CA 1
ATOM 1530 C C . LEU B 1 64 ? 7.305 7.301 0.885 1 93.75 64 LEU B C 1
ATOM 1532 O O . LEU B 1 64 ? 7.984 7.41 1.907 1 93.75 64 LEU B O 1
ATOM 1536 N N . SER B 1 65 ? 7.816 7.219 -0.346 1 92.81 65 SER B N 1
ATOM 1537 C CA . SER B 1 65 ? 9.266 7.305 -0.505 1 92.81 65 SER B CA 1
ATOM 1538 C C . SER B 1 65 ? 9.68 8.68 -1.018 1 92.81 65 SER B C 1
ATOM 1540 O O . SER B 1 65 ? 8.945 9.312 -1.778 1 92.81 65 SER B O 1
ATOM 1542 N N . ILE B 1 66 ? 10.883 9.125 -0.504 1 93.81 66 ILE B N 1
ATOM 1543 C CA . ILE B 1 66 ? 11.531 10.258 -1.155 1 93.81 66 ILE B CA 1
ATOM 1544 C C . ILE B 1 66 ? 11.867 9.898 -2.6 1 93.81 66 ILE B C 1
ATOM 1546 O O . ILE B 1 66 ? 11.516 10.633 -3.527 1 93.81 66 ILE B O 1
ATOM 1550 N N . ASN B 1 67 ? 12.562 8.844 -2.736 1 89.12 67 ASN B N 1
ATOM 1551 C CA . ASN B 1 67 ? 12.898 8.266 -4.035 1 89.12 67 ASN B CA 1
ATOM 1552 C C . ASN B 1 67 ? 12.102 6.996 -4.305 1 89.12 67 ASN B C 1
ATOM 1554 O O . ASN B 1 67 ? 12.43 5.93 -3.783 1 89.12 67 ASN B O 1
ATOM 1558 N N . TYR B 1 68 ? 11.078 7.09 -5.148 1 85 68 TYR B N 1
ATOM 1559 C CA . TYR B 1 68 ? 10.141 5.996 -5.371 1 85 68 TYR B CA 1
ATOM 1560 C C . TYR B 1 68 ? 10.828 4.832 -6.082 1 85 68 TYR B C 1
ATOM 1562 O O . TYR B 1 68 ? 10.367 3.689 -5.996 1 85 68 TYR B O 1
ATOM 1570 N N . LEU B 1 69 ? 11.922 5.047 -6.73 1 83.88 69 LEU B N 1
ATOM 1571 C CA . LEU B 1 69 ? 12.656 3.973 -7.391 1 83.88 69 LEU B CA 1
ATOM 1572 C C . LEU B 1 69 ? 13.461 3.162 -6.379 1 83.88 69 LEU B C 1
ATOM 1574 O O . LEU B 1 69 ? 13.57 1.94 -6.5 1 83.88 69 LEU B O 1
ATOM 1578 N N . ASN B 1 70 ? 13.945 3.828 -5.332 1 88 70 ASN B N 1
ATOM 1579 C CA . ASN B 1 70 ? 14.734 3.166 -4.301 1 88 70 ASN B CA 1
ATOM 1580 C C . ASN B 1 70 ? 13.852 2.586 -3.203 1 88 70 ASN B C 1
ATOM 1582 O O . ASN B 1 70 ? 14.297 1.749 -2.416 1 88 70 ASN B O 1
ATOM 1586 N N . LYS B 1 71 ? 12.656 3.104 -3.119 1 88.94 71 LYS B N 1
ATOM 1587 C CA . LYS B 1 71 ? 11.695 2.641 -2.129 1 88.94 71 LYS B CA 1
ATOM 1588 C C . LYS B 1 71 ? 12.258 2.748 -0.715 1 88.94 71 LYS B C 1
ATOM 1590 O O . LYS B 1 71 ? 12.281 1.763 0.026 1 88.94 71 LYS B O 1
ATOM 1595 N N . ASP B 1 72 ? 12.68 3.881 -0.327 1 92.69 72 ASP B N 1
ATOM 1596 C CA . ASP B 1 72 ? 13.312 4.094 0.971 1 92.69 72 ASP B CA 1
ATOM 1597 C C . ASP B 1 72 ? 12.266 4.297 2.066 1 92.69 72 ASP B C 1
ATOM 1599 O O . ASP B 1 72 ? 12.586 4.246 3.254 1 92.69 72 ASP B O 1
ATOM 1603 N N . PHE B 1 73 ? 11.008 4.609 1.677 1 93.94 73 PHE B N 1
ATOM 1604 C CA . PHE B 1 73 ? 9.867 4.723 2.582 1 93.94 73 PHE B CA 1
ATOM 1605 C C . PHE B 1 73 ? 10.133 5.773 3.654 1 93.94 73 PHE B C 1
ATOM 1607 O O . PHE B 1 73 ? 9.766 5.59 4.816 1 93.94 73 PHE B O 1
ATOM 1614 N N . LYS B 1 74 ? 10.766 6.941 3.252 1 97.19 74 LYS B N 1
ATOM 1615 C CA . LYS B 1 74 ? 11.203 7.93 4.234 1 97.19 74 LYS B CA 1
ATOM 1616 C C . LYS B 1 74 ? 10.82 9.344 3.799 1 97.19 74 LYS B C 1
ATOM 1618 O O . LYS B 1 74 ? 11.57 10.289 4.035 1 97.19 74 LYS B O 1
ATOM 1623 N N . ALA B 1 75 ? 9.688 9.445 3.178 1 96.81 75 ALA B N 1
ATOM 1624 C CA . ALA B 1 75 ? 9.32 10.742 2.619 1 96.81 75 ALA B CA 1
ATOM 1625 C C . ALA B 1 75 ? 9.148 11.781 3.719 1 96.81 75 ALA B C 1
ATOM 1627 O O . ALA B 1 75 ? 9.32 12.984 3.48 1 96.81 75 ALA B O 1
ATOM 1628 N N . LEU B 1 76 ? 8.836 11.336 4.93 1 97.5 76 LEU B N 1
ATOM 1629 C CA . LEU B 1 76 ? 8.672 12.242 6.062 1 97.5 76 LEU B CA 1
ATOM 1630 C C . LEU B 1 76 ? 9.758 12.016 7.109 1 97.5 76 LEU B C 1
ATOM 1632 O O . LEU B 1 76 ? 9.57 12.336 8.281 1 97.5 76 LEU B O 1
ATOM 1636 N N . GLY B 1 77 ? 10.852 11.297 6.707 1 96.19 77 GLY B N 1
ATOM 1637 C CA . GLY B 1 77 ? 11.984 11.086 7.59 1 96.19 77 GLY B CA 1
ATOM 1638 C C . GLY B 1 77 ? 12.008 9.703 8.211 1 96.19 77 GLY B C 1
ATOM 1639 O O . GLY B 1 77 ? 12.82 9.43 9.102 1 96.19 77 GLY B O 1
ATOM 1640 N N . GLY B 1 78 ? 11.117 8.797 7.73 1 96.88 78 GLY B N 1
ATOM 1641 C CA . GLY B 1 78 ? 11.062 7.457 8.305 1 96.88 78 GLY B CA 1
ATOM 1642 C C . GLY B 1 78 ? 10.406 7.422 9.664 1 96.88 78 GLY B C 1
ATOM 1643 O O . GLY B 1 78 ? 10.977 6.902 10.625 1 96.88 78 GLY B O 1
ATOM 1644 N N . LEU B 1 79 ? 9.195 7.906 9.734 1 96.06 79 LEU B N 1
ATOM 1645 C CA . LEU B 1 79 ? 8.461 7.93 11 1 96.06 79 LEU B CA 1
ATOM 1646 C C . LEU B 1 79 ? 8.219 6.516 11.508 1 96.06 79 LEU B C 1
ATOM 1648 O O . LEU B 1 79 ? 7.992 5.594 10.727 1 96.06 79 LEU B O 1
ATOM 1652 N N . PRO B 1 80 ? 8.219 6.359 12.906 1 95.19 80 PRO B N 1
ATOM 1653 C CA . PRO B 1 80 ? 7.84 5.039 13.414 1 95.19 80 PRO B CA 1
ATOM 1654 C C . PRO B 1 80 ? 6.383 4.688 13.117 1 95.19 80 PRO B C 1
ATOM 1656 O O . PRO B 1 80 ? 5.535 5.582 13.031 1 95.19 80 PRO B O 1
ATOM 1659 N N . PHE B 1 81 ? 6.102 3.42 12.898 1 91.31 81 PHE B N 1
ATOM 1660 C CA . PHE B 1 81 ? 4.711 2.99 12.805 1 91.31 81 PHE B CA 1
ATOM 1661 C C . PHE B 1 81 ? 3.93 3.424 14.039 1 91.31 81 PHE B C 1
ATOM 1663 O O . PHE B 1 81 ? 4.438 3.354 15.164 1 91.31 81 PHE B O 1
ATOM 1670 N N . GLY B 1 82 ? 2.674 3.83 13.812 1 91.44 82 GLY B N 1
ATOM 1671 C CA . GLY B 1 82 ? 1.846 4.324 14.898 1 91.44 82 GLY B CA 1
ATOM 1672 C C . GLY B 1 82 ? 1.946 5.828 15.086 1 91.44 82 GLY B C 1
ATOM 1673 O O . GLY B 1 82 ? 1.162 6.418 15.836 1 91.44 82 GLY B O 1
ATOM 1674 N N . TYR B 1 83 ? 2.939 6.465 14.352 1 94.06 83 TYR B N 1
ATOM 1675 C CA . TYR B 1 83 ? 3.094 7.91 14.469 1 94.06 83 TYR B CA 1
ATOM 1676 C C . TYR B 1 83 ? 1.843 8.633 13.984 1 94.06 83 TYR B C 1
ATOM 1678 O O . TYR B 1 83 ? 1.308 8.32 12.922 1 94.06 83 TYR B O 1
ATOM 1686 N N . LYS B 1 84 ? 1.425 9.586 14.789 1 96.38 84 LYS B N 1
ATOM 1687 C CA . LYS B 1 84 ? 0.192 10.305 14.484 1 96.38 84 LYS B CA 1
ATOM 1688 C C . LYS B 1 84 ? 0.485 11.617 13.758 1 96.38 84 LYS B C 1
ATOM 1690 O O . LYS B 1 84 ? 1.393 12.352 14.148 1 96.38 84 LYS B O 1
ATOM 1695 N N . LEU B 1 85 ? -0.293 11.859 12.727 1 97.31 85 LEU B N 1
ATOM 1696 C CA . LEU B 1 85 ? -0.389 13.141 12.047 1 97.31 85 LEU B CA 1
ATOM 1697 C C . LEU B 1 85 ? -1.804 13.703 12.141 1 97.31 85 LEU B C 1
ATOM 1699 O O . LEU B 1 85 ? -2.781 12.961 12.031 1 97.31 85 LEU B O 1
ATOM 1703 N N . GLN B 1 86 ? -1.88 14.961 12.406 1 97.94 86 GLN B N 1
ATOM 1704 C CA . GLN B 1 86 ? -3.109 15.648 12.023 1 97.94 86 GLN B CA 1
ATOM 1705 C C . GLN B 1 86 ? -3.082 16.031 10.547 1 97.94 86 GLN B C 1
ATOM 1707 O O . GLN B 1 86 ? -2.18 16.75 10.109 1 97.94 86 GLN B O 1
ATOM 1712 N N . ILE B 1 87 ? -3.988 15.555 9.789 1 98 87 ILE B N 1
ATOM 1713 C CA . ILE B 1 87 ? -4.102 15.836 8.359 1 98 87 ILE B CA 1
ATOM 1714 C C . ILE B 1 87 ? -5.301 16.75 8.109 1 98 87 ILE B C 1
ATOM 1716 O O . ILE B 1 87 ? -6.406 16.469 8.578 1 98 87 ILE B O 1
ATOM 1720 N N . THR B 1 88 ? -5.094 17.812 7.402 1 98.38 88 THR B N 1
ATOM 1721 C CA . THR B 1 88 ? -6.145 18.766 7.07 1 98.38 88 THR B CA 1
ATOM 1722 C C . THR B 1 88 ? -6.277 18.906 5.555 1 98.38 88 THR B C 1
ATOM 1724 O O . THR B 1 88 ? -5.273 19.016 4.848 1 98.38 88 THR B O 1
ATOM 1727 N N . TYR B 1 89 ? -7.441 18.859 5.113 1 98.19 89 TYR B N 1
ATOM 1728 C CA . TYR B 1 89 ? -7.777 19.062 3.709 1 98.19 89 TYR B CA 1
ATOM 1729 C C . TYR B 1 89 ? -9.031 19.922 3.561 1 98.19 89 TYR B C 1
ATOM 1731 O O . TYR B 1 89 ? -10.109 19.531 4.004 1 98.19 89 TYR B O 1
ATOM 1739 N N . LYS B 1 90 ? -8.836 21.062 2.986 1 97.56 90 LYS B N 1
ATOM 1740 C CA . LYS B 1 90 ? -9.938 21.984 2.713 1 97.56 90 LYS B CA 1
ATOM 1741 C C . LYS B 1 90 ? -10.789 22.203 3.955 1 97.56 90 LYS B C 1
ATOM 1743 O O . LYS B 1 90 ? -12.016 22.109 3.895 1 97.56 90 LYS B O 1
ATOM 1748 N N . GLY B 1 91 ? -10.125 22.469 5.043 1 97 91 GLY B N 1
ATOM 1749 C CA . GLY B 1 91 ? -10.789 22.922 6.254 1 97 91 GLY B CA 1
ATOM 1750 C C . GLY B 1 91 ? -11.203 21.781 7.164 1 97 91 GLY B C 1
ATOM 1751 O O . GLY B 1 91 ? -11.594 22 8.312 1 97 91 GLY B O 1
ATOM 1752 N N . ARG B 1 92 ? -11.133 20.609 6.738 1 97.88 92 ARG B N 1
ATOM 1753 C CA . ARG B 1 92 ? -11.438 19.438 7.562 1 97.88 92 ARG B CA 1
ATOM 1754 C C . ARG B 1 92 ? -10.164 18.766 8.039 1 97.88 92 ARG B C 1
ATOM 1756 O O . ARG B 1 92 ? -9.195 18.641 7.277 1 97.88 92 ARG B O 1
ATOM 1763 N N . SER B 1 93 ? -10.211 18.281 9.312 1 97.69 93 SER B N 1
ATOM 1764 C CA . SER B 1 93 ? -9.016 17.672 9.883 1 97.69 93 SER B CA 1
ATOM 1765 C C . SER B 1 93 ? -9.344 16.344 10.555 1 97.69 93 SER B C 1
ATOM 1767 O O . SER B 1 93 ? -10.414 16.188 11.148 1 97.69 93 SER B O 1
ATOM 1769 N N . ILE B 1 94 ? -8.391 15.484 10.453 1 96.88 94 ILE B N 1
ATOM 1770 C CA . ILE B 1 94 ? -8.422 14.227 11.188 1 96.88 94 ILE B CA 1
ATOM 1771 C C . ILE B 1 94 ? -7.047 13.938 11.789 1 96.88 94 ILE B C 1
ATOM 1773 O O . ILE B 1 94 ? -6.051 14.547 11.391 1 96.88 94 ILE B O 1
ATOM 1777 N N . ILE B 1 95 ? -7.066 13.094 12.82 1 96.19 95 ILE B N 1
ATOM 1778 C CA . ILE B 1 95 ? -5.82 12.477 13.266 1 96.19 95 ILE B CA 1
ATOM 1779 C C . ILE B 1 95 ? -5.703 11.07 12.688 1 96.19 95 ILE B C 1
ATOM 1781 O O . ILE B 1 95 ? -6.613 10.25 12.836 1 96.19 95 ILE B O 1
ATOM 1785 N N . ALA B 1 96 ? -4.633 10.844 11.922 1 94.06 96 ALA B N 1
ATOM 1786 C CA . ALA B 1 96 ? -4.367 9.531 11.336 1 94.06 96 ALA B CA 1
ATOM 1787 C C . ALA B 1 96 ? -3.045 8.961 11.836 1 94.06 96 ALA B C 1
ATOM 1789 O O . ALA B 1 96 ? -2.141 9.719 12.203 1 94.06 96 ALA B O 1
ATOM 1790 N N . THR B 1 97 ? -2.936 7.656 11.828 1 93.12 97 THR B N 1
ATOM 1791 C CA . THR B 1 97 ? -1.75 6.949 12.305 1 93.12 97 THR B CA 1
ATOM 1792 C C . THR B 1 97 ? -1.023 6.27 11.148 1 93.12 97 THR B C 1
ATOM 1794 O O . THR B 1 97 ? -1.659 5.715 10.25 1 93.12 97 THR B O 1
ATOM 1797 N N . LYS B 1 98 ? 0.34 6.289 11.195 1 92.5 98 LYS B N 1
ATOM 1798 C CA . LYS B 1 98 ? 1.097 5.535 10.203 1 92.5 98 LYS B CA 1
ATOM 1799 C C . LYS B 1 98 ? 0.852 4.035 10.344 1 92.5 98 LYS B C 1
ATOM 1801 O O . LYS B 1 98 ? 1.25 3.428 11.344 1 92.5 98 LYS B O 1
ATOM 1806 N N . GLY B 1 99 ? 0.229 3.512 9.383 1 89.12 99 GLY B N 1
ATOM 1807 C CA . GLY B 1 99 ? -0.079 2.09 9.422 1 89.12 99 GLY B CA 1
ATOM 1808 C C . GLY B 1 99 ? 0.602 1.302 8.32 1 89.12 99 GLY B C 1
ATOM 1809 O O . GLY B 1 99 ? 0.594 0.069 8.336 1 89.12 99 GLY B O 1
ATOM 1810 N N . ASP B 1 100 ? 1.271 2.016 7.414 1 90.56 100 ASP B N 1
ATOM 1811 C CA . ASP B 1 100 ? 1.872 1.35 6.262 1 90.56 100 ASP B CA 1
ATOM 1812 C C . ASP B 1 100 ? 2.934 2.23 5.609 1 90.56 100 ASP B C 1
ATOM 1814 O O . ASP B 1 100 ? 3.195 3.344 6.074 1 90.56 100 ASP B O 1
ATOM 1818 N N . VAL B 1 101 ? 3.596 1.677 4.582 1 90.06 101 VAL B N 1
ATOM 1819 C CA . VAL B 1 101 ? 4.5 2.416 3.709 1 90.06 101 VAL B CA 1
ATOM 1820 C C . VAL B 1 101 ? 4.188 2.096 2.248 1 90.06 101 VAL B C 1
ATOM 1822 O O . VAL B 1 101 ? 3.434 1.164 1.96 1 90.06 101 VAL B O 1
ATOM 1825 N N . GLY B 1 102 ? 4.816 2.844 1.369 1 88.69 102 GLY B N 1
ATOM 1826 C CA . GLY B 1 102 ? 4.68 2.584 -0.055 1 88.69 102 GLY B CA 1
ATOM 1827 C C . GLY B 1 102 ? 5.746 3.262 -0.892 1 88.69 102 GLY B C 1
ATOM 1828 O O . GLY B 1 102 ? 6.43 4.172 -0.418 1 88.69 102 GLY B O 1
ATOM 1829 N N . ALA B 1 103 ? 5.82 2.84 -2.086 1 87.56 103 ALA B N 1
ATOM 1830 C CA . ALA B 1 103 ? 6.844 3.365 -2.986 1 87.56 103 ALA B CA 1
ATOM 1831 C C . ALA B 1 103 ? 6.551 4.816 -3.361 1 87.56 103 ALA B C 1
ATOM 1833 O O . ALA B 1 103 ? 7.461 5.645 -3.414 1 87.56 103 ALA B O 1
ATOM 1834 N N . GLY B 1 104 ? 5.293 5.098 -3.602 1 87.75 104 GLY B N 1
ATOM 1835 C CA . GLY B 1 104 ? 4.941 6.387 -4.176 1 87.75 104 GLY B CA 1
ATOM 1836 C C . GLY B 1 104 ? 5.07 6.418 -5.688 1 87.75 104 GLY B C 1
ATOM 1837 O O . GLY B 1 104 ? 4.73 5.449 -6.367 1 87.75 104 GLY B O 1
ATOM 1838 N N . GLY B 1 105 ? 5.414 7.594 -6.18 1 84 105 GLY B N 1
ATOM 1839 C CA . GLY B 1 105 ? 5.508 7.758 -7.621 1 84 105 GLY B CA 1
ATOM 1840 C C . GLY B 1 105 ? 6.172 9.055 -8.031 1 84 105 GLY B C 1
ATOM 1841 O O . GLY B 1 105 ? 6.652 9.812 -7.188 1 84 105 GLY B O 1
ATOM 1842 N N . PRO B 1 106 ? 6.176 9.219 -9.328 1 83.69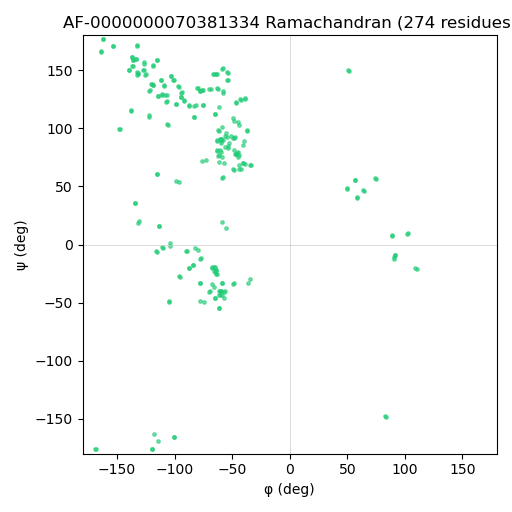 106 PRO B N 1
ATOM 1843 C CA . PRO B 1 106 ? 6.961 10.328 -9.875 1 83.69 106 PRO B CA 1
ATOM 1844 C C . PRO B 1 106 ? 6.445 11.695 -9.43 1 83.69 106 PRO B C 1
ATOM 1846 O O . PRO B 1 106 ? 7.191 12.672 -9.453 1 83.69 106 PRO B O 1
ATOM 1849 N N . SER B 1 107 ? 5.164 11.742 -9.031 1 86.31 107 SER B N 1
ATOM 1850 C CA . SER B 1 107 ? 4.652 13.016 -8.539 1 86.31 107 SER B CA 1
ATOM 1851 C C . SER B 1 107 ? 5.125 13.289 -7.113 1 86.31 107 SER B C 1
ATOM 1853 O O . SER B 1 107 ? 4.938 14.391 -6.598 1 86.31 107 SER B O 1
ATOM 1855 N N . HIS B 1 108 ? 5.68 12.344 -6.465 1 87.88 108 HIS B N 1
ATOM 1856 C CA . HIS B 1 108 ? 6.355 12.414 -5.172 1 87.88 108 HIS B CA 1
ATOM 1857 C C . HIS B 1 108 ? 5.387 12.82 -4.066 1 87.88 108 HIS B C 1
ATOM 1859 O O . HIS B 1 108 ? 5.68 13.727 -3.285 1 87.88 108 HIS B O 1
ATOM 1865 N N . PRO B 1 109 ? 4.191 12.219 -3.988 1 93.06 109 PRO B N 1
ATOM 1866 C CA . PRO B 1 109 ? 3.438 12.375 -2.742 1 93.06 109 PRO B CA 1
ATOM 1867 C C . PRO B 1 109 ? 4.199 11.867 -1.521 1 93.06 109 PRO B C 1
ATOM 1869 O O . PRO B 1 109 ? 4.98 10.914 -1.629 1 93.06 109 PRO B O 1
ATOM 1872 N N . LYS B 1 110 ? 3.91 12.453 -0.381 1 95.69 110 LYS B N 1
ATOM 1873 C CA . LYS B 1 110 ? 4.641 12.031 0.81 1 95.69 110 LYS B CA 1
ATOM 1874 C C . LYS B 1 110 ? 3.855 10.992 1.598 1 95.69 110 LYS B C 1
ATOM 1876 O O . LYS B 1 110 ? 4.441 10.172 2.314 1 95.69 110 LYS B O 1
ATOM 1881 N N . ILE B 1 111 ? 2.523 11.062 1.461 1 94.06 111 ILE B N 1
ATOM 1882 C CA . ILE B 1 111 ? 1.689 10.086 2.152 1 94.06 111 ILE B CA 1
ATOM 1883 C C . ILE B 1 111 ? 0.586 9.602 1.218 1 94.06 111 ILE B C 1
ATOM 1885 O O . ILE B 1 111 ? 0.177 10.312 0.301 1 94.06 111 ILE B O 1
ATOM 1889 N N . ASP B 1 112 ? 0.121 8.383 1.492 1 91.12 112 ASP B N 1
ATOM 1890 C CA . ASP B 1 112 ? -1.151 7.844 1.018 1 91.12 112 ASP B CA 1
ATOM 1891 C C . ASP B 1 112 ? -2.17 7.758 2.152 1 91.12 112 ASP B C 1
ATOM 1893 O O . ASP B 1 112 ? -1.922 7.102 3.168 1 91.12 112 ASP B O 1
ATOM 1897 N N . ILE B 1 113 ? -3.244 8.43 1.862 1 90.44 113 ILE B N 1
ATOM 1898 C CA . ILE B 1 113 ? -4.297 8.438 2.873 1 90.44 113 ILE B CA 1
ATOM 1899 C C . ILE B 1 113 ? -5.27 7.289 2.607 1 90.44 113 ILE B C 1
ATOM 1901 O O . ILE B 1 113 ? -5.742 7.117 1.482 1 90.44 113 ILE B O 1
ATOM 1905 N N . HIS B 1 114 ? -5.426 6.43 3.645 1 86.75 114 HIS B N 1
ATOM 1906 C CA . HIS B 1 114 ? -6.398 5.352 3.48 1 86.75 114 HIS B CA 1
ATOM 1907 C C . HIS B 1 114 ? -7.766 5.902 3.082 1 86.75 114 HIS B C 1
ATOM 1909 O O . HIS B 1 114 ? -8.18 6.957 3.566 1 86.75 114 HIS B O 1
ATOM 1915 N N . LYS B 1 115 ? -8.516 5.16 2.312 1 84.25 115 LYS B N 1
ATOM 1916 C CA . LYS B 1 115 ? -9.797 5.594 1.758 1 84.25 115 LYS B CA 1
ATOM 1917 C C . LYS B 1 115 ? -10.758 6.023 2.863 1 84.25 115 LYS B C 1
ATOM 1919 O O . LYS B 1 115 ? -11.484 7.008 2.713 1 84.25 115 LYS B O 1
ATOM 1924 N N . LYS B 1 116 ? -10.812 5.352 3.965 1 83.94 116 LYS B N 1
ATOM 1925 C CA . LYS B 1 116 ? -11.711 5.711 5.059 1 83.94 116 LYS B CA 1
ATOM 1926 C C . LYS B 1 116 ? -11.336 7.062 5.656 1 83.94 116 LYS B C 1
ATOM 1928 O O . LYS B 1 116 ? -12.211 7.891 5.938 1 83.94 116 LYS B O 1
ATOM 1933 N N . ALA B 1 117 ? -10.062 7.238 5.895 1 88.69 117 ALA B N 1
ATOM 1934 C CA . ALA B 1 117 ? -9.594 8.531 6.375 1 88.69 117 ALA B CA 1
ATOM 1935 C C . ALA B 1 117 ? -9.891 9.633 5.359 1 88.69 117 ALA B C 1
ATOM 1937 O O . ALA B 1 117 ? -10.281 10.742 5.734 1 88.69 117 ALA B O 1
ATOM 1938 N N . ALA B 1 118 ? -9.711 9.297 4.105 1 90.81 118 ALA B N 1
ATOM 1939 C CA . ALA B 1 118 ? -9.992 10.258 3.037 1 90.81 118 ALA B CA 1
ATOM 1940 C C . ALA B 1 118 ? -11.461 10.68 3.043 1 90.81 118 ALA B C 1
ATOM 1942 O O . ALA B 1 118 ? -11.773 11.859 2.914 1 90.81 118 ALA B O 1
ATOM 1943 N N . GLN B 1 119 ? -12.281 9.688 3.219 1 89.81 119 GLN B N 1
ATOM 1944 C CA . GLN B 1 119 ? -13.711 9.984 3.285 1 89.81 119 GLN B CA 1
ATOM 1945 C C . GLN B 1 119 ? -14.023 10.938 4.438 1 89.81 119 GLN B C 1
ATOM 1947 O O . GLN B 1 119 ? -14.82 11.867 4.281 1 89.81 119 GLN B O 1
ATOM 1952 N N . ALA B 1 120 ? -13.383 10.734 5.539 1 91.62 120 ALA B N 1
ATOM 1953 C CA . ALA B 1 120 ? -13.578 11.594 6.703 1 91.62 120 ALA B CA 1
ATOM 1954 C C . ALA B 1 120 ? -13.094 13.016 6.426 1 91.62 120 ALA B C 1
ATOM 1956 O O . ALA B 1 120 ? -13.57 13.977 7.039 1 91.62 120 ALA B O 1
ATOM 1957 N N . LEU B 1 121 ? -12.188 13.164 5.465 1 96 121 LEU B N 1
ATOM 1958 C CA . LEU B 1 121 ? -11.656 14.461 5.07 1 96 121 LEU B CA 1
ATOM 1959 C C . LEU B 1 121 ? -12.5 15.086 3.969 1 96 121 LEU B C 1
ATOM 1961 O O . LEU B 1 121 ? -12.227 16.203 3.527 1 96 121 LEU B O 1
ATOM 1965 N N . GLY B 1 122 ? -13.5 14.336 3.463 1 94.75 122 GLY B N 1
ATOM 1966 C CA . GLY B 1 122 ? -14.336 14.805 2.373 1 94.75 122 GLY B CA 1
ATOM 1967 C C . GLY B 1 122 ? -13.781 14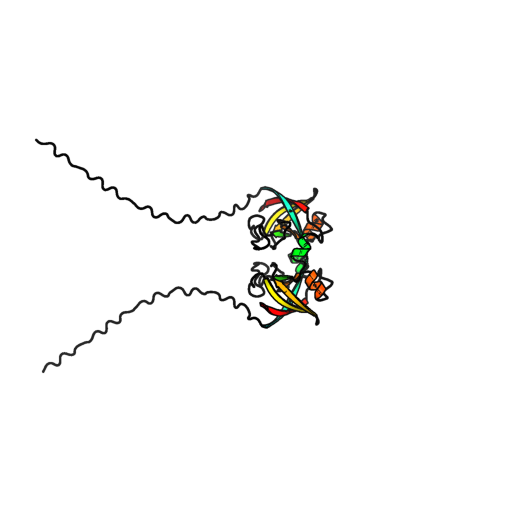.469 1.002 1 94.75 122 GLY B C 1
ATOM 1968 O O . GLY B 1 122 ? -14.234 15.016 -0.007 1 94.75 122 GLY B O 1
ATOM 1969 N N . ILE B 1 123 ? -12.766 13.703 1.027 1 92.44 123 ILE B N 1
ATOM 1970 C CA . ILE B 1 123 ? -12.203 13.219 -0.229 1 92.44 123 ILE B CA 1
ATOM 1971 C C . ILE B 1 123 ? -12.977 11.992 -0.702 1 92.44 123 ILE B C 1
ATOM 1973 O O . ILE B 1 123 ? -12.82 10.898 -0.155 1 92.44 123 ILE B O 1
ATOM 1977 N N . ASN B 1 124 ? -13.734 12.141 -1.776 1 87.88 124 ASN B N 1
ATOM 1978 C CA . ASN B 1 124 ? -14.633 11.062 -2.18 1 87.88 124 ASN B CA 1
ATOM 1979 C C . ASN B 1 124 ? -14.18 10.414 -3.482 1 87.88 124 ASN B C 1
ATOM 1981 O O . ASN B 1 124 ? -14.758 9.414 -3.916 1 87.88 124 ASN B O 1
ATOM 1985 N N . ASN B 1 125 ? -13.164 10.93 -4.008 1 84.19 125 ASN B N 1
ATOM 1986 C CA . ASN B 1 125 ? -12.617 10.375 -5.242 1 84.19 125 ASN B CA 1
ATOM 1987 C C . ASN B 1 125 ? -11.219 9.812 -5.035 1 84.19 125 ASN B C 1
ATOM 1989 O O . ASN B 1 125 ? -10.281 10.195 -5.738 1 84.19 125 ASN B O 1
ATOM 1993 N N . CYS B 1 126 ? -11.062 8.797 -4.148 1 81.81 126 CYS B N 1
ATOM 1994 C CA . CYS B 1 126 ? -9.766 8.242 -3.777 1 81.81 126 CYS B CA 1
ATOM 1995 C C . CYS B 1 126 ? -9.031 7.711 -5.004 1 81.81 126 CYS B C 1
ATOM 1997 O O . CYS B 1 126 ? -7.809 7.836 -5.098 1 81.81 126 CYS B O 1
ATOM 1999 N N . ASP B 1 127 ? -9.688 7.211 -5.957 1 75.25 127 ASP B N 1
ATOM 2000 C CA . ASP B 1 127 ? -9.078 6.594 -7.129 1 75.25 127 ASP B CA 1
ATOM 2001 C C . ASP B 1 127 ? -8.305 7.621 -7.953 1 75.25 127 ASP B C 1
ATOM 2003 O O . ASP B 1 127 ? -7.402 7.266 -8.711 1 75.25 127 ASP B O 1
ATOM 2007 N N . ASN B 1 128 ? -8.594 8.891 -7.762 1 78.38 128 ASN B N 1
ATOM 2008 C CA . ASN B 1 128 ? -7.98 9.945 -8.562 1 78.38 128 ASN B CA 1
ATOM 2009 C C . ASN B 1 128 ? -7.441 11.078 -7.684 1 78.38 128 ASN B C 1
ATOM 2011 O O . ASN B 1 128 ? -7.18 12.172 -8.172 1 78.38 128 ASN B O 1
ATOM 2015 N N . PHE B 1 129 ? -7.266 10.789 -6.496 1 87.31 129 PHE B N 1
ATOM 2016 C CA . PHE B 1 129 ? -6.887 11.859 -5.578 1 87.31 129 PHE B CA 1
ATOM 2017 C C . PHE B 1 129 ? -5.375 12.039 -5.559 1 87.31 129 PHE B C 1
ATOM 2019 O O . PHE B 1 129 ? -4.633 11.094 -5.297 1 87.31 129 PHE B O 1
ATOM 2026 N N . LEU B 1 130 ? -4.879 13.188 -5.914 1 90.69 130 LEU B N 1
ATOM 2027 C CA . LEU B 1 130 ? -3.525 13.719 -5.785 1 90.69 130 LEU B CA 1
ATOM 2028 C C . LEU B 1 130 ? -3.547 15.227 -5.578 1 90.69 130 LEU B C 1
ATOM 2030 O O . LEU B 1 130 ? -3.793 15.984 -6.52 1 90.69 130 LEU B O 1
ATOM 2034 N N . ASP B 1 131 ? -3.402 15.547 -4.32 1 93.62 131 ASP B N 1
ATOM 2035 C CA . ASP B 1 131 ? -3.549 16.969 -3.992 1 93.62 131 ASP B CA 1
ATOM 2036 C C . ASP B 1 131 ? -2.766 17.312 -2.729 1 93.62 131 ASP B C 1
ATOM 2038 O O . ASP B 1 131 ? -2.248 16.438 -2.043 1 93.62 131 ASP B O 1
ATOM 2042 N N . GLN B 1 132 ? -2.709 18.641 -2.5 1 97 132 GLN B N 1
ATOM 2043 C CA . GLN B 1 132 ? -1.986 19.141 -1.331 1 97 132 GLN B CA 1
ATOM 2044 C C . GLN B 1 132 ? -2.838 19.016 -0.07 1 97 132 GLN B C 1
ATOM 2046 O O . GLN B 1 132 ? -4.031 19.328 -0.091 1 97 132 GLN B O 1
ATOM 2051 N N . VAL B 1 133 ? -2.234 18.531 0.993 1 98 133 VAL B N 1
ATOM 2052 C CA . VAL B 1 133 ? -2.822 18.531 2.33 1 98 133 VAL B CA 1
ATOM 2053 C C . VAL B 1 133 ? -1.856 19.188 3.318 1 98 133 VAL B C 1
ATOM 2055 O O . VAL B 1 133 ? -0.652 19.25 3.062 1 98 133 VAL B O 1
ATOM 2058 N N . GLN B 1 134 ? -2.418 19.672 4.391 1 98.44 134 GLN B N 1
ATOM 2059 C CA . GLN B 1 134 ? -1.597 20.125 5.508 1 98.44 134 GLN B CA 1
ATOM 2060 C C . GLN B 1 134 ? -1.428 19.031 6.551 1 98.44 134 GLN B C 1
ATOM 2062 O O . GLN B 1 134 ? -2.396 18.359 6.918 1 98.44 134 GLN B O 1
ATOM 2067 N N . ILE B 1 135 ? -0.193 18.797 6.953 1 98.5 135 ILE B N 1
ATOM 2068 C CA . ILE B 1 135 ? 0.027 17.812 8.016 1 98.5 135 ILE B CA 1
ATOM 2069 C C . ILE B 1 135 ? 0.704 18.484 9.203 1 98.5 135 ILE B C 1
ATOM 2071 O O . ILE B 1 135 ? 1.554 19.359 9.031 1 98.5 135 ILE B O 1
ATOM 2075 N N . GLN B 1 136 ? 0.257 18.141 10.359 1 98.19 136 GLN B N 1
ATOM 2076 C CA . GLN B 1 136 ? 0.916 18.484 11.617 1 98.19 136 GLN B CA 1
ATOM 2077 C C . GLN B 1 136 ? 1.426 17.234 12.328 1 98.19 136 GLN B C 1
ATOM 2079 O O . GLN B 1 136 ? 0.683 16.266 12.5 1 98.19 136 GLN B O 1
ATOM 2084 N N . PHE B 1 137 ? 2.684 17.297 12.664 1 97.5 137 PHE B N 1
ATOM 2085 C CA . PHE B 1 137 ? 3.283 16.188 13.398 1 97.5 137 PHE B CA 1
ATOM 2086 C C . PHE B 1 137 ? 2.85 16.203 14.859 1 97.5 137 PHE B C 1
ATOM 2088 O O . PHE B 1 137 ? 3.062 17.188 15.562 1 97.5 137 PHE B O 1
ATOM 2095 N N . ILE B 1 138 ? 2.201 15.102 15.25 1 96.31 138 ILE B N 1
ATOM 2096 C CA . ILE B 1 138 ? 1.651 15.039 16.594 1 96.31 138 ILE B CA 1
ATOM 2097 C C . ILE B 1 138 ? 2.525 14.148 17.469 1 96.31 138 ILE B C 1
ATOM 2099 O O . ILE B 1 138 ? 2.844 14.5 18.609 1 96.31 138 ILE B O 1
ATOM 2103 N N . GLY B 1 139 ? 2.881 12.953 17.047 1 92.62 139 GLY B N 1
ATOM 2104 C CA . GLY B 1 139 ? 3.656 12.008 17.828 1 92.62 139 GLY B CA 1
ATOM 2105 C C . GLY B 1 139 ? 3.012 10.641 17.922 1 92.62 139 GLY B C 1
ATOM 2106 O O . GLY B 1 139 ? 1.834 10.477 17.594 1 92.62 139 GLY B O 1
#

Foldseek 3Di:
DPPPPPPPPPPPPPPPPPPPPPPPPVPLPQPDAFDKDKFKEAADEPCPDPVCCVVQVDFAKAFEDQQLVVGPSQLPSDDDFQWWKWKADPHFTDIYTHDYYHSDDPVSTGMHTYQNNCVSNVNNCRVDDIDMIMIGGHD/DDDPPPPPPPPPPPPPPPPDPPPPPVPLPQPDAFDKDKFKEAADEPCPDPVCCVVQLDFAKAFEDQALVVGPSQLPSDDDFQWWKWKADPHFTDIYTYDYYHSDDPVRTGMHTYQNNCVSNVNNCRVDDIDMIMIGGHD

Organism: Tetrahymena thermophila (strain SB210) (NCBI:txid312017)

Nearest PDB structures (foldseek):
  5vqf-assembly2_C  TM=2.330E-01  e=4.755E-01  Sus scrofa
  5vqf-assembly2_D  TM=2.097E-01  e=9.013E-01  Sus scrofa
  6gff-assembly2_E  TM=2.194E-01  e=1.503E+00  Homo sapiens
  5ffo-assembly1_G  TM=2.089E-01  e=1.241E+00  Homo sapiens
  5ffo-assembly1_D  TM=2.285E-01  e=1.503E+00  Homo sapiens

Secondary structure (DSSP, 8-state):
--------------------------------TT-EEEEEEEEEEEE-HHHHHHHH-SSEEEE--SSTTTT---TTS-PPTT-EEEEEETTEEEEEEEEEE----TT--SEEEEHHHHHHTT---GGG-EEEEEEEE--/--------------------------------TT-EEEEEEEEEEEE-HHHHHHHH-SSEEEE--SSTTTT---TTS-PPTT-EEEEEETTEEEEEEEEEE----TT--SEEEEHHHHHHTT---GGG-EEEEEEEE--

Solvent-accessible surface area (backbone atoms only — not comparable to full-atom values): 15065 Å² total; per-residue (Å²): 133,87,79,78,79,79,78,79,76,78,78,78,78,77,75,77,73,70,79,68,80,76,75,74,68,77,72,64,68,68,75,55,66,69,48,70,48,79,42,39,30,24,18,29,42,66,22,40,14,79,75,33,28,63,78,59,53,32,43,24,27,19,37,6,5,66,47,39,88,73,47,69,36,33,41,76,56,52,71,59,78,60,35,27,32,38,42,33,34,96,90,29,72,46,71,28,26,29,65,40,45,32,22,62,36,89,82,48,26,35,32,29,31,20,46,56,31,28,44,74,40,67,44,82,51,40,69,56,28,64,45,74,30,38,36,29,37,61,85,135,86,82,78,78,78,80,76,77,78,78,77,75,78,76,76,73,71,80,67,80,76,75,73,69,77,72,64,67,68,75,57,66,68,48,68,49,79,43,40,29,22,17,29,44,64,21,40,15,77,76,33,29,62,76,58,55,35,43,23,26,19,36,7,6,67,47,39,90,74,48,68,36,33,40,75,55,49,71,59,79,60,35,28,31,37,42,34,34,95,90,30,72,45,70,29,27,30,66,41,46,33,22,62,36,90,82,46,27,34,33,30,30,20,45,56,32,29,45,76,40,68,43,82,52,41,68,56,28,63,45,75,31,40,37,28,38,61,85

Sequence (278 aa):
MRKIAIILIACIVICAANPQPESTENHQQVLAAGNTQTVLASCFTDQIGMRDNNLYAGNNYAELSINYLNKDFKALGGLPFGYKLQITYKGRSIIATKGDVGAGGPSHPKIDIHKKAAQALGINNCDNFLDQVQIQFIGMRKIAIILIACIVICAANPQPESTENHQQVLAAGNTQTVLASCFTDQIGMRDNNLYAGNNYAELSINYLNKDFKALGGLPFGYKLQITYKGRSIIATKGDVGAGGPSHPKIDIHKKAAQALGINNCDNFLDQVQIQFIG

Radius of gyration: 29.42 Å; Cα contacts (8 Å, |Δi|>4): 633; chains: 2; bounding box: 95×80×57 Å

pLDDT: mean 74.41, std 25.78, range [27.56, 98.5]